Protein AF-0000000067526662 (afdb_homodimer)

pLDDT: mean 97.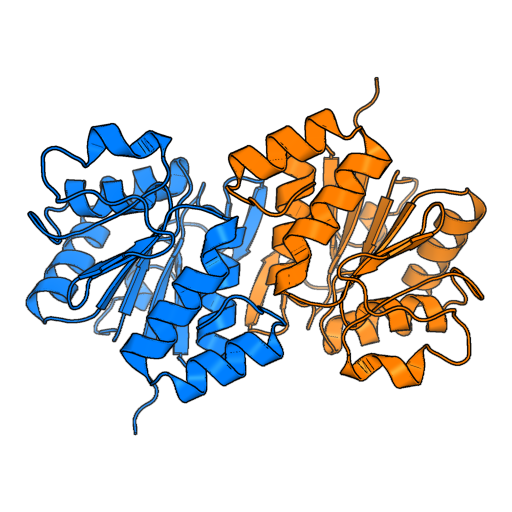89, std 4.14, range [52.28, 99.0]

InterPro domains:
  IPR002818 DJ-1/PfpI [PF01965] (4-168)
  IPR006287 Protein/nucleic acid deglycase DJ-1 [TIGR01383] (6-181)
  IPR029062 Class I glutamine amidotransferase-like [G3DSA:3.40.50.880] (1-188)
  IPR029062 Class I glutamine amidotransferase-like [SSF52317] (4-186)
  IPR050325 Protein/nucleic acid deglycase [PTHR48094] (4-180)

Solvent-accessible surface area (backbone atoms only — not comparable to full-atom values): 18502 Å² total; per-residue (Å²): 128,81,70,52,35,31,36,36,52,42,31,52,18,15,27,52,48,31,44,42,34,27,52,37,48,30,42,73,62,58,31,49,68,42,38,21,18,75,42,94,50,62,52,29,49,19,58,70,66,52,29,41,42,40,76,34,46,39,72,66,62,51,54,96,49,85,54,55,26,42,34,34,35,12,26,70,47,16,15,51,51,47,36,70,31,66,68,51,34,51,52,51,50,54,36,52,73,67,68,33,33,39,34,25,24,15,45,15,42,56,22,33,60,64,53,64,49,67,73,63,36,54,34,27,35,21,76,90,46,43,83,80,42,50,87,52,28,44,69,49,86,51,60,58,29,76,44,90,50,34,37,18,11,24,38,54,56,30,20,64,60,39,21,37,52,50,35,28,71,78,68,31,62,68,54,26,50,52,47,28,59,75,30,59,38,83,81,73,128,128,82,72,51,35,31,38,36,52,41,30,50,19,15,28,52,48,30,44,42,34,28,51,38,48,30,42,73,64,58,33,50,70,42,37,21,17,76,42,94,50,64,52,30,49,19,57,70,67,52,30,41,43,39,79,34,45,39,71,66,59,52,54,96,48,85,53,53,26,43,36,35,34,12,26,71,48,17,15,52,51,47,38,70,30,66,68,50,33,51,52,52,49,52,35,53,74,68,69,32,34,38,34,26,25,14,46,14,42,55,22,33,57,63,53,65,50,66,72,62,36,55,35,27,34,20,76,90,46,44,83,82,41,49,88,53,28,43,69,50,86,52,60,57,29,74,44,90,51,34,37,20,10,24,37,55,57,30,20,64,59,38,21,38,51,51,36,27,72,77,68,30,63,67,54,26,50,50,47,28,59,75,31,59,38,84,80,74,128

Organism: Camponotus floridanus (NCBI:txid104421)

Nearest PDB structures (foldseek):
  2r1v-assembly1_A  TM=9.868E-01  e=2.458E-27  Homo sapiens
  2rk3-assembly1_A-2  TM=9.866E-01  e=2.307E-27  Homo sapiens
  4mtc-assembly1_A  TM=9.870E-01  e=2.619E-27  Homo sapiens
  2r1v-assembly1_B  TM=9.867E-01  e=2.973E-27  Homo sapiens
  2rk4-assembly1_A-2  TM=9.872E-01  e=9.909E-27  Homo sapiens

Secondary structure (DSSP, 8-state):
-PPPEEEEEE-TT--HHHHHHHHHHHHHTT-EEEEEESSSSSEEE-TTS-EEE-SEEHHHHHTT---SEEEE---HHHHHHHHH-HHHHHHHHHHHHTT-EEEEETTTHHHHHHTT-STTSEE---GGGHHHHTTTSEE--SSEEEETTEEEE-SGGGHHHHHHHHHHHHS-HHHHHHHHHHTT-TT--/-PPPEEEEEE-TT--HHHHHHHHHHHHHTT-EEEEEESSSSSEEE-TTS-EEE-SEEHHHHHTT---SEEEE---HHHHHHHHH-HHHHHHHHHHHHTT-EEEEETTTHHHHHHTT-STTSEE---GGGHHHHTTTSEE--SSEEEETTEEEE-SGGGHHHHHHHHHHHHS-HHHHHHHHHHTT-TT--

Foldseek 3Di:
DDAAEEEEEFEAQFDVLLRVLLVVLCVLLRHHYFYEYCDPDQWYQYNVRDIGGGNYHPCVDPVVDDGLEYEYGDGPVRLVCLLPDPVNLVNQVVCVVVQGAYEYEASNVLSCVSSVHQFAEEEEHAPVCCVSPVVGYPYDQDQWDDDRRYIYGYDNVSSLVRSLVVSCVRPRNVSSVVSCVVVVVPPRD/DDAAEEEEEFEAQFDVLLRVLLVVLCVLLRHHYFYEYCDPDQWYQYNVRDIGGGNYHPCVDPPVDDGLEYEYGDGPVRLVCLLPDPVNLVNQVVCVVVQGAYEYEASNVLSCVSSVHPFAEEEEHAPVCCVSPVVGYPYDQDQWDDDRRYIYGYDSVSSLVSSLVVSCVRPRNVSSVVSCVVVVVPPRD

Sequence (378 aa):
MAKKTAILLIADGSEEMEAVITADILRRAGIAVTIASLSDANCVKCSRDVKICADAKFADATKDQKYDAVILPGGLGGSKTFASSAEVGKLLQEQEKEDRLIAAICAAPTALKAHGIGKGKQITSYPAMKSELIDEYKYLEDKVVTDGNLITSRGPATAFAFGLAIVEKLLNKETATTVAKGTLYDDYKMAKKTAILLIADGSEEMEAVITADILRRAGIAVTIASLSDANCVKCSRDVKICADAKFADATKDQKYDAVILPGGLGGSKTFASSAEVGKLLQEQEKEDRLIAAICAAPTALKAHGIGKGKQITSYPAMKSELIDEYKYLEDKVVTDGNLITSRGPATAFAFGLAIVEKLLNKETATTVAKGTLYDDYK

Radius of gyration: 20.12 Å; Cα contacts (8 Å, |Δi|>4): 930; chains: 2; bounding box: 48×58×46 Å

Structure (mmCIF, N/CA/C/O backbone):
data_AF-0000000067526662-model_v1
#
loop_
_entity.id
_entity.type
_entity.pdbx_description
1 polymer 'Protein DJ-1'
#
loop_
_atom_site.group_PDB
_atom_site.id
_atom_site.type_symbol
_atom_site.label_atom_id
_atom_site.label_alt_id
_atom_site.label_comp_id
_atom_site.label_asym_id
_atom_site.label_entity_id
_atom_site.label_seq_id
_atom_site.pdbx_PDB_ins_code
_atom_site.Cartn_x
_atom_site.Cartn_y
_atom_site.Cartn_z
_atom_site.occupancy
_atom_site.B_iso_or_equiv
_atom_site.auth_seq_id
_atom_site.auth_comp_id
_atom_site.auth_asym_id
_atom_site.auth_atom_id
_atom_site.pdbx_PDB_model_num
ATOM 1 N N . MET A 1 1 ? -24.625 -15.633 -2.916 1 52.28 1 MET A N 1
ATOM 2 C CA . MET A 1 1 ? -23.5 -16.469 -3.322 1 52.28 1 MET A CA 1
ATOM 3 C C . MET A 1 1 ? -22.391 -16.422 -2.285 1 52.28 1 MET A C 1
ATOM 5 O O . MET A 1 1 ? -22.234 -15.422 -1.578 1 52.28 1 MET A O 1
ATOM 9 N N . ALA A 1 2 ? -21.719 -17.516 -2.139 1 76 2 ALA A N 1
ATOM 10 C CA . ALA A 1 2 ? -20.719 -17.578 -1.077 1 76 2 ALA A CA 1
ATOM 11 C C . ALA A 1 2 ? -19.609 -16.547 -1.292 1 76 2 ALA A C 1
ATOM 13 O O . ALA A 1 2 ? -19.25 -16.25 -2.432 1 76 2 ALA A O 1
ATOM 14 N N . LYS A 1 3 ? -19.25 -16.016 -0.312 1 92 3 LYS A N 1
ATOM 15 C CA . LYS A 1 3 ? -18.188 -15.008 -0.314 1 92 3 LYS A CA 1
ATOM 16 C C . LYS A 1 3 ? -16.891 -15.586 -0.876 1 92 3 LYS A C 1
ATOM 18 O O . LYS A 1 3 ? -16.453 -16.672 -0.483 1 92 3 LYS A O 1
ATOM 23 N N . LYS A 1 4 ? -16.375 -15.016 -1.969 1 98.69 4 LYS A N 1
ATOM 24 C CA . LYS A 1 4 ? -15.109 -15.469 -2.529 1 98.69 4 LYS A CA 1
ATOM 25 C C . LYS A 1 4 ? -13.984 -15.32 -1.514 1 98.69 4 LYS A C 1
ATOM 27 O O . LYS A 1 4 ? -13.984 -14.391 -0.706 1 98.69 4 LYS A O 1
ATOM 32 N N . THR A 1 5 ? -13.062 -16.281 -1.593 1 98.81 5 THR A N 1
ATOM 33 C CA . THR A 1 5 ? -11.961 -16.312 -0.637 1 98.81 5 THR A CA 1
ATOM 34 C C . THR A 1 5 ? -10.617 -16.234 -1.357 1 98.81 5 THR A C 1
ATOM 36 O O . THR A 1 5 ? -10.484 -16.719 -2.482 1 98.81 5 THR A O 1
ATOM 39 N N . ALA A 1 6 ? -9.672 -15.57 -0.711 1 98.94 6 ALA A N 1
ATOM 40 C CA . ALA A 1 6 ? -8.297 -15.5 -1.208 1 98.94 6 ALA A CA 1
ATOM 41 C C . ALA A 1 6 ? -7.293 -15.672 -0.072 1 98.94 6 ALA A C 1
ATOM 43 O O . ALA A 1 6 ? -7.559 -15.266 1.063 1 98.94 6 ALA A O 1
ATOM 44 N N . ILE A 1 7 ? -6.211 -16.312 -0.316 1 98.94 7 ILE A N 1
ATOM 45 C CA . ILE A 1 7 ? -5.066 -16.312 0.585 1 98.94 7 ILE A CA 1
ATOM 46 C C . ILE A 1 7 ? -3.916 -15.523 -0.031 1 98.94 7 ILE A C 1
ATOM 48 O O . ILE A 1 7 ? -3.584 -15.711 -1.205 1 98.94 7 ILE A O 1
ATOM 52 N N . LEU A 1 8 ? -3.439 -14.586 0.655 1 98.94 8 LEU A N 1
ATOM 53 C CA . LEU A 1 8 ? -2.266 -13.805 0.289 1 98.94 8 LEU A CA 1
ATOM 54 C C . LEU A 1 8 ? -1.072 -14.164 1.166 1 98.94 8 LEU A C 1
ATOM 56 O O . LEU A 1 8 ? -1.129 -14.023 2.389 1 98.94 8 LEU A O 1
ATOM 60 N N . LEU A 1 9 ? -0.027 -14.641 0.548 1 98.88 9 LEU A N 1
ATOM 61 C CA . LEU A 1 9 ? 1.128 -15.125 1.297 1 98.88 9 LEU A CA 1
ATOM 62 C C . LEU A 1 9 ? 2.115 -13.992 1.562 1 98.88 9 LEU A C 1
ATOM 64 O O . LEU A 1 9 ? 2.355 -13.156 0.688 1 98.88 9 LEU A O 1
ATOM 68 N N . ILE A 1 10 ? 2.691 -14.008 2.775 1 98.88 10 ILE A N 1
ATOM 69 C CA . ILE A 1 10 ? 3.775 -13.078 3.072 1 98.88 10 ILE A CA 1
ATOM 70 C C . ILE A 1 10 ? 4.895 -13.812 3.812 1 98.88 10 ILE A C 1
ATOM 72 O O . ILE A 1 10 ? 4.652 -14.828 4.465 1 98.88 10 ILE A O 1
ATOM 76 N N . ALA A 1 11 ? 6.055 -13.328 3.623 1 98.62 11 ALA A N 1
ATOM 77 C CA . ALA A 1 11 ? 7.281 -13.734 4.301 1 98.62 11 ALA A CA 1
ATOM 78 C C . ALA A 1 11 ? 8.211 -12.539 4.516 1 98.62 11 ALA A C 1
ATOM 80 O O . ALA A 1 11 ? 7.961 -11.445 4.008 1 98.62 11 ALA A O 1
ATOM 81 N N . ASP A 1 12 ? 9.273 -12.75 5.379 1 98.44 12 ASP A N 1
ATOM 82 C CA . ASP A 1 12 ? 10.281 -11.703 5.5 1 98.44 12 ASP A CA 1
ATOM 83 C C . ASP A 1 12 ? 10.812 -11.297 4.129 1 98.44 12 ASP A C 1
ATOM 85 O O . ASP A 1 12 ? 11.156 -12.148 3.312 1 98.44 12 ASP A O 1
ATOM 89 N N . GLY A 1 13 ? 10.766 -9.969 3.887 1 98.62 13 GLY A N 1
ATOM 90 C CA . GLY A 1 13 ? 11.297 -9.477 2.627 1 98.62 13 GLY A CA 1
ATOM 91 C C . GLY A 1 13 ? 10.242 -9.336 1.547 1 98.62 13 GLY A C 1
ATOM 92 O O . GLY A 1 13 ? 10.547 -8.914 0.427 1 98.62 13 GLY A O 1
ATOM 93 N N . SER A 1 14 ? 8.969 -9.664 1.864 1 98.81 14 SER A N 1
ATOM 94 C CA . SER A 1 14 ? 7.887 -9.383 0.921 1 98.81 14 SER A CA 1
ATOM 95 C C . SER A 1 14 ? 7.727 -7.887 0.689 1 98.81 14 SER A C 1
ATOM 97 O O . SER A 1 14 ? 8.07 -7.078 1.556 1 98.81 14 SER A O 1
ATOM 99 N N . GLU A 1 15 ? 7.285 -7.531 -0.507 1 98.94 15 GLU A N 1
ATOM 100 C CA . GLU A 1 15 ? 6.996 -6.133 -0.806 1 98.94 15 GLU A CA 1
ATOM 101 C C . GLU A 1 15 ? 5.715 -5.676 -0.117 1 98.94 15 GLU A C 1
ATOM 103 O O . GLU A 1 15 ? 4.617 -6.098 -0.493 1 98.94 15 GLU A O 1
ATOM 108 N N . GLU A 1 16 ? 5.852 -4.832 0.883 1 98.88 16 GLU A N 1
ATOM 109 C CA . GLU A 1 16 ? 4.75 -4.465 1.765 1 98.88 16 GLU A CA 1
ATOM 110 C C . GLU A 1 16 ? 3.633 -3.768 0.992 1 98.88 16 GLU A C 1
ATOM 112 O O . GLU A 1 16 ? 2.453 -4.055 1.2 1 98.88 16 GLU A O 1
ATOM 117 N N . MET A 1 17 ? 3.969 -2.795 0.072 1 98.88 17 MET A N 1
ATOM 118 C CA . MET A 1 17 ? 2.875 -2.043 -0.537 1 98.88 17 MET A CA 1
ATOM 119 C C . MET A 1 17 ? 2.111 -2.906 -1.535 1 98.88 17 MET A C 1
ATOM 121 O O . MET A 1 17 ? 0.902 -2.742 -1.706 1 98.88 17 MET A O 1
ATOM 125 N N . GLU A 1 18 ? 2.777 -3.926 -2.133 1 99 18 GLU A N 1
ATOM 126 C CA . GLU A 1 18 ? 2.057 -4.855 -3 1 99 18 GLU A CA 1
ATOM 127 C C . GLU A 1 18 ? 1.099 -5.73 -2.195 1 99 18 GLU A C 1
ATOM 129 O O . GLU A 1 18 ? -0.052 -5.926 -2.594 1 99 18 GLU A O 1
ATOM 134 N N . ALA A 1 19 ? 1.604 -6.25 -1.059 1 98.94 19 ALA A N 1
ATOM 135 C CA . ALA A 1 19 ? 0.773 -7.09 -0.198 1 98.94 19 ALA A CA 1
ATOM 136 C C . ALA A 1 19 ? -0.433 -6.312 0.324 1 98.94 19 ALA A C 1
ATOM 138 O O . ALA A 1 19 ? -1.572 -6.77 0.203 1 98.94 19 ALA A O 1
ATOM 139 N N . VAL A 1 20 ? -0.226 -5.133 0.802 1 98.94 20 VAL A N 1
ATOM 140 C CA . VAL A 1 20 ? -1.255 -4.367 1.497 1 98.94 20 VAL A CA 1
ATOM 141 C C . VAL A 1 20 ? -2.26 -3.814 0.487 1 98.94 20 VAL A C 1
ATOM 143 O O . VAL A 1 20 ? -3.469 -3.85 0.722 1 9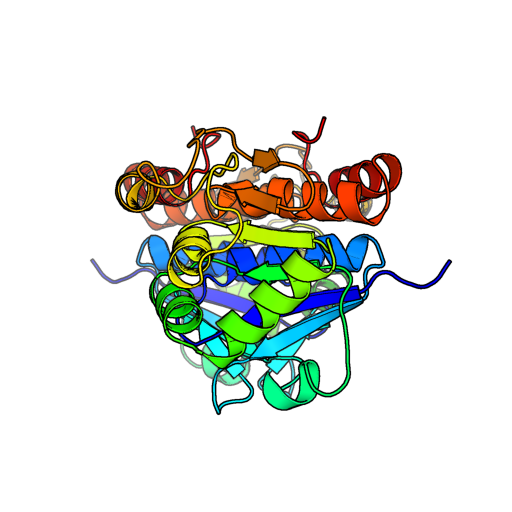8.94 20 VAL A O 1
ATOM 146 N N . ILE A 1 21 ? -1.793 -3.27 -0.668 1 98.94 21 ILE A N 1
ATOM 147 C CA . ILE A 1 21 ? -2.701 -2.74 -1.681 1 98.94 21 ILE A CA 1
ATOM 148 C C . ILE A 1 21 ? -3.625 -3.852 -2.174 1 98.94 21 ILE A C 1
ATOM 150 O O . ILE A 1 21 ? -4.844 -3.664 -2.252 1 98.94 21 ILE A O 1
ATOM 154 N N . THR A 1 22 ? -3.055 -5.008 -2.467 1 99 22 THR A N 1
ATOM 155 C CA . THR A 1 22 ? -3.846 -6.113 -2.998 1 99 22 THR A CA 1
ATOM 156 C C . THR A 1 22 ? -4.883 -6.578 -1.98 1 99 22 THR A C 1
ATOM 158 O O . THR A 1 22 ? -6.062 -6.711 -2.309 1 99 22 THR A O 1
ATOM 161 N N . ALA A 1 23 ? -4.449 -6.793 -0.729 1 98.94 23 ALA A N 1
ATOM 162 C CA . ALA A 1 23 ? -5.379 -7.215 0.313 1 98.94 23 ALA A CA 1
ATOM 163 C C . ALA A 1 23 ? -6.504 -6.199 0.491 1 98.94 23 ALA A C 1
ATOM 165 O O . ALA A 1 23 ? -7.676 -6.574 0.602 1 98.94 23 ALA A O 1
ATOM 166 N N . ASP A 1 24 ? -6.141 -4.953 0.515 1 98.94 24 ASP A N 1
ATOM 167 C CA . ASP A 1 24 ? -7.086 -3.859 0.73 1 98.94 24 ASP A CA 1
ATOM 168 C C . ASP A 1 24 ? -8.133 -3.807 -0.383 1 98.94 24 ASP A C 1
ATOM 170 O O . ASP A 1 24 ? -9.328 -3.787 -0.112 1 98.94 24 ASP A O 1
ATOM 174 N N . ILE A 1 25 ? -7.68 -3.84 -1.631 1 98.94 25 ILE A N 1
ATOM 175 C CA . ILE A 1 25 ? -8.562 -3.783 -2.791 1 98.94 25 ILE A CA 1
ATOM 176 C C . ILE A 1 25 ? -9.539 -4.953 -2.752 1 98.94 25 ILE A C 1
ATOM 178 O O . ILE A 1 25 ? -10.742 -4.773 -2.963 1 98.94 25 ILE A O 1
ATOM 182 N N . LEU A 1 26 ? -9.055 -6.133 -2.482 1 98.94 26 LEU A N 1
ATOM 183 C CA . LEU A 1 26 ? -9.906 -7.32 -2.455 1 98.94 26 LEU A CA 1
ATOM 184 C C . LEU A 1 26 ? -10.914 -7.234 -1.318 1 98.94 26 LEU A C 1
ATOM 186 O O . LEU A 1 26 ? -12.086 -7.574 -1.499 1 98.94 26 LEU A O 1
ATOM 190 N N . ARG A 1 27 ? -10.492 -6.777 -0.163 1 98.94 27 ARG A N 1
ATOM 191 C CA . ARG A 1 27 ? -11.398 -6.68 0.973 1 98.94 27 ARG A CA 1
ATOM 192 C C . ARG A 1 27 ? -12.469 -5.621 0.73 1 98.94 27 ARG A C 1
ATOM 194 O O . ARG A 1 27 ? -13.625 -5.789 1.136 1 98.94 27 ARG A O 1
ATOM 201 N N . ARG A 1 28 ? -12.148 -4.488 0.079 1 98.88 28 ARG A N 1
ATOM 202 C CA . ARG A 1 28 ? -13.125 -3.48 -0.308 1 98.88 28 ARG A CA 1
ATOM 203 C C . ARG A 1 28 ? -14.195 -4.078 -1.222 1 98.88 28 ARG A C 1
ATOM 205 O O . ARG A 1 28 ? -15.344 -3.639 -1.209 1 98.88 28 ARG A O 1
ATOM 212 N N . ALA A 1 29 ? -13.812 -5.113 -2.004 1 98.88 29 ALA A N 1
ATOM 213 C CA . ALA A 1 29 ? -14.727 -5.762 -2.939 1 98.88 29 ALA A CA 1
ATOM 214 C C . ALA A 1 29 ? -15.562 -6.828 -2.238 1 98.88 29 ALA A C 1
ATOM 216 O O . ALA A 1 29 ? -16.391 -7.484 -2.865 1 98.88 29 ALA A O 1
ATOM 217 N N . GLY A 1 30 ? -15.312 -7.07 -0.952 1 98.75 30 GLY A N 1
ATOM 218 C CA . GLY A 1 30 ? -16.062 -8.055 -0.188 1 98.75 30 GLY A CA 1
ATOM 219 C C . GLY A 1 30 ? -15.469 -9.445 -0.247 1 98.75 30 GLY A C 1
ATOM 220 O O . GLY A 1 30 ? -16.109 -10.422 0.153 1 98.75 30 GLY A O 1
ATOM 221 N N . ILE A 1 31 ? -14.266 -9.625 -0.78 1 98.94 31 ILE A N 1
ATOM 222 C CA . ILE A 1 31 ? -13.57 -10.906 -0.814 1 98.94 31 ILE A CA 1
ATOM 223 C C . ILE A 1 31 ? -12.922 -11.18 0.539 1 98.94 31 ILE A C 1
ATOM 225 O O . ILE A 1 31 ? -12.32 -10.281 1.137 1 98.94 31 ILE A O 1
ATOM 229 N N . ALA A 1 32 ? -13.094 -12.344 1.094 1 98.75 32 ALA A N 1
ATOM 230 C CA . ALA A 1 32 ? -12.469 -12.734 2.354 1 98.75 32 ALA A CA 1
ATOM 231 C C . ALA A 1 32 ? -11 -13.094 2.145 1 98.75 32 ALA A C 1
ATOM 233 O O . ALA A 1 32 ? -10.68 -14.172 1.645 1 98.75 32 ALA A O 1
ATOM 234 N N . VAL A 1 33 ? -10.133 -12.227 2.609 1 98.94 33 VAL A N 1
ATOM 235 C CA . VAL A 1 33 ? -8.703 -12.406 2.381 1 98.94 33 VAL A CA 1
ATOM 236 C C . VAL A 1 33 ? -8.031 -12.875 3.668 1 98.94 33 VAL A C 1
ATOM 238 O O . VAL A 1 33 ? -8.195 -12.266 4.723 1 98.94 33 VAL A O 1
ATOM 241 N N . THR A 1 34 ? -7.32 -13.922 3.605 1 98.81 34 THR A N 1
ATOM 242 C CA . THR A 1 34 ? -6.434 -14.367 4.676 1 98.81 34 THR A CA 1
ATOM 243 C C . THR A 1 34 ? -4.98 -14.07 4.332 1 98.81 34 THR A C 1
ATOM 245 O O . THR A 1 34 ? -4.434 -14.625 3.379 1 98.81 34 THR A O 1
ATOM 248 N N . ILE A 1 35 ? -4.41 -13.195 5.059 1 98.88 35 ILE A N 1
ATOM 249 C CA . ILE A 1 35 ? -2.969 -13 4.949 1 98.88 35 ILE A CA 1
ATOM 250 C C . ILE A 1 35 ? -2.242 -14.062 5.77 1 98.88 35 ILE A C 1
ATOM 252 O O . ILE A 1 35 ? -2.395 -14.133 6.992 1 98.88 35 ILE A O 1
ATOM 256 N N . ALA A 1 36 ? -1.475 -14.867 5.102 1 98.69 36 ALA A N 1
ATOM 257 C CA . ALA A 1 36 ? -0.822 -16 5.75 1 98.69 36 ALA A CA 1
ATOM 258 C C . ALA A 1 36 ? 0.696 -15.852 5.723 1 98.69 36 ALA A C 1
ATOM 260 O O . ALA A 1 36 ? 1.274 -15.516 4.688 1 98.69 36 ALA A O 1
ATOM 261 N N . SER A 1 37 ? 1.344 -16.125 6.793 1 98.69 37 SER A N 1
ATOM 262 C CA . SER A 1 37 ? 2.789 -15.953 6.906 1 98.69 37 SER A CA 1
ATOM 263 C C . SER A 1 37 ? 3.514 -17.281 6.762 1 98.69 37 SER A C 1
ATOM 265 O O . SER A 1 37 ? 3.09 -18.297 7.332 1 98.69 37 SER A O 1
ATOM 267 N N . LEU A 1 38 ? 4.582 -17.312 6.004 1 97.94 38 LEU A N 1
ATOM 268 C CA . LEU A 1 38 ? 5.477 -18.453 5.906 1 97.94 38 LEU A CA 1
ATOM 269 C C . LEU A 1 38 ? 6.562 -18.391 6.973 1 97.94 38 LEU A C 1
ATOM 271 O O . LEU A 1 38 ? 7.355 -19.328 7.113 1 97.94 38 LEU A O 1
ATOM 275 N N . SER A 1 39 ? 6.551 -17.281 7.688 1 92 39 SER A N 1
ATOM 276 C CA . SER A 1 39 ? 7.559 -17.078 8.719 1 92 39 SER A CA 1
ATOM 277 C C . SER A 1 39 ? 7.098 -17.656 10.055 1 92 39 SER A C 1
ATOM 279 O O . SER A 1 39 ? 5.906 -17.891 10.258 1 92 39 SER A O 1
ATOM 281 N N . ASP A 1 40 ? 8.039 -17.938 10.914 1 86.81 40 ASP A N 1
ATOM 282 C CA . ASP A 1 40 ? 7.723 -18.422 12.25 1 86.81 40 ASP A CA 1
ATOM 283 C C . ASP A 1 40 ? 7.062 -17.328 13.094 1 86.81 40 ASP A C 1
ATOM 285 O O . ASP A 1 40 ? 6.258 -17.625 13.977 1 86.81 40 ASP A O 1
ATOM 289 N N . ALA A 1 41 ? 7.43 -16.125 12.773 1 87.44 41 ALA A N 1
ATOM 290 C CA . ALA A 1 41 ? 6.863 -15 13.5 1 87.44 41 ALA A CA 1
ATOM 291 C C . ALA A 1 41 ? 5.48 -14.641 12.969 1 87.44 41 ALA A C 1
ATOM 293 O O . ALA A 1 41 ? 5.203 -14.812 11.773 1 87.44 41 ALA A O 1
ATOM 294 N N . ASN A 1 42 ? 4.598 -14.188 13.852 1 90.25 42 ASN A N 1
ATOM 295 C CA . ASN A 1 42 ? 3.262 -13.742 13.461 1 90.25 42 ASN A CA 1
ATOM 296 C C . ASN A 1 42 ? 3.32 -12.516 12.555 1 90.25 42 ASN A C 1
ATOM 298 O O . ASN A 1 42 ? 2.486 -12.359 11.664 1 90.25 42 ASN A O 1
ATOM 302 N N . CYS A 1 43 ? 4.277 -11.664 12.867 1 96.81 43 CYS A N 1
ATOM 303 C CA . CYS A 1 43 ? 4.484 -10.469 12.062 1 96.81 43 CYS A CA 1
ATOM 304 C C . CYS A 1 43 ? 5.777 -10.562 11.258 1 96.81 43 CYS A C 1
ATOM 306 O O . CYS A 1 43 ? 6.785 -11.07 11.758 1 96.81 43 CYS A O 1
ATOM 308 N N . VAL A 1 44 ? 5.703 -10.117 10.031 1 97.94 44 VAL A N 1
ATOM 309 C CA . VAL A 1 44 ? 6.863 -10.219 9.156 1 97.94 44 VAL A CA 1
ATOM 310 C C . VAL A 1 44 ? 7.445 -8.828 8.906 1 97.94 44 VAL A C 1
ATOM 312 O O . VAL A 1 44 ? 6.703 -7.844 8.836 1 97.94 44 VAL A O 1
ATOM 315 N N . LYS A 1 45 ? 8.781 -8.789 8.875 1 98.44 45 LYS A N 1
ATOM 316 C CA . LYS A 1 45 ? 9.445 -7.57 8.422 1 98.44 45 LYS A CA 1
ATOM 317 C C . LYS A 1 45 ? 9.578 -7.543 6.902 1 98.44 45 LYS A C 1
ATOM 319 O O . LYS A 1 45 ? 10.359 -8.305 6.328 1 98.44 45 LYS A O 1
ATOM 324 N N . CYS A 1 46 ? 8.891 -6.625 6.223 1 98.75 46 CYS A N 1
ATOM 325 C CA . CYS A 1 46 ? 8.805 -6.574 4.77 1 98.75 46 CYS A CA 1
ATOM 326 C C . CYS A 1 46 ? 10.031 -5.887 4.172 1 98.75 46 CYS A C 1
ATOM 328 O O . CYS A 1 46 ? 10.984 -5.586 4.887 1 98.75 46 CYS A O 1
ATOM 330 N N . SER A 1 47 ? 10.047 -5.754 2.893 1 98.69 47 SER A N 1
ATOM 331 C CA . SER A 1 47 ? 11.234 -5.387 2.133 1 98.69 47 SER A CA 1
ATOM 332 C C . SER A 1 47 ? 11.711 -3.982 2.484 1 98.69 47 SER A C 1
ATOM 334 O O . SER A 1 47 ? 12.906 -3.691 2.43 1 98.69 47 SER A O 1
ATOM 336 N N . ARG A 1 48 ? 10.742 -3.09 2.891 1 98.69 48 ARG A N 1
ATOM 337 C CA . ARG A 1 48 ? 11.109 -1.738 3.303 1 98.69 48 ARG A CA 1
ATOM 338 C C . ARG A 1 48 ? 10.812 -1.516 4.781 1 98.69 48 ARG A C 1
ATOM 340 O O . ARG A 1 48 ? 10.477 -0.403 5.191 1 98.69 48 ARG A O 1
ATOM 347 N N . ASP A 1 49 ? 10.844 -2.529 5.516 1 98.62 49 ASP A N 1
ATOM 348 C CA . ASP A 1 49 ? 10.953 -2.57 6.973 1 98.62 49 ASP A CA 1
ATOM 349 C C . ASP A 1 49 ? 9.602 -2.287 7.629 1 98.62 49 ASP A C 1
ATOM 351 O O . ASP A 1 49 ? 9.531 -2.047 8.836 1 98.62 49 ASP A O 1
ATOM 355 N N . VAL A 1 50 ? 8.531 -2.225 6.84 1 98.88 50 VAL A N 1
ATOM 356 C CA . VAL A 1 50 ? 7.211 -2.244 7.465 1 98.88 50 VAL A CA 1
ATOM 357 C C . VAL A 1 50 ? 6.93 -3.631 8.031 1 98.88 50 VAL A C 1
ATOM 359 O O . VAL A 1 50 ? 7.219 -4.645 7.391 1 98.88 50 VAL A O 1
ATOM 362 N N . LYS A 1 51 ? 6.402 -3.678 9.164 1 98.62 51 LYS A N 1
ATOM 363 C CA . LYS A 1 51 ? 6.047 -4.945 9.797 1 98.62 51 LYS A CA 1
ATOM 364 C C . LYS A 1 51 ? 4.547 -5.207 9.703 1 98.62 51 LYS A C 1
ATOM 366 O O . LYS A 1 51 ? 3.742 -4.441 10.234 1 98.62 51 LYS A O 1
ATOM 371 N N . ILE A 1 52 ? 4.168 -6.289 9.094 1 98.75 52 ILE A N 1
ATOM 372 C CA . ILE A 1 52 ? 2.777 -6.688 8.898 1 98.75 52 ILE A CA 1
ATOM 373 C C . ILE A 1 52 ? 2.498 -7.977 9.672 1 98.75 52 ILE A C 1
ATOM 375 O O . ILE A 1 52 ? 3.266 -8.938 9.586 1 98.75 52 ILE A O 1
ATOM 379 N N . CYS A 1 53 ? 1.451 -7.973 10.414 1 98.5 53 CYS A N 1
ATOM 380 C CA . CYS A 1 53 ? 1.05 -9.18 11.117 1 98.5 53 CYS A CA 1
ATOM 381 C C . CYS A 1 53 ? 0.067 -10 10.289 1 98.5 53 CYS A C 1
ATOM 383 O O . CYS A 1 53 ? -0.967 -9.484 9.859 1 98.5 53 CYS A O 1
ATOM 385 N N . ALA A 1 54 ? 0.406 -11.242 10.125 1 98.5 54 ALA A N 1
ATOM 386 C CA . ALA A 1 54 ? -0.439 -12.141 9.344 1 98.5 54 ALA A CA 1
ATOM 387 C C . ALA A 1 54 ? -1.715 -12.5 10.102 1 98.5 54 ALA A C 1
ATOM 389 O O . ALA A 1 54 ? -1.768 -12.375 11.328 1 98.5 54 ALA A O 1
ATOM 390 N N . ASP A 1 55 ? -2.744 -12.883 9.375 1 97.94 55 ASP A N 1
ATOM 391 C CA . ASP A 1 55 ? -3.971 -13.391 9.984 1 97.94 55 ASP A CA 1
ATOM 392 C C . ASP A 1 55 ? -3.758 -14.789 10.562 1 97.94 55 ASP A C 1
ATOM 394 O O . ASP A 1 55 ? -4.414 -15.172 11.531 1 97.94 55 ASP A O 1
ATOM 398 N N . ALA A 1 56 ? -2.898 -15.523 9.898 1 97.5 56 ALA A N 1
ATOM 399 C CA . ALA A 1 56 ? -2.627 -16.906 10.281 1 97.5 56 ALA A CA 1
ATOM 400 C C . ALA A 1 56 ? -1.263 -17.359 9.773 1 97.5 56 ALA A C 1
ATOM 402 O O . ALA A 1 56 ? -0.699 -16.75 8.859 1 97.5 56 ALA A O 1
ATOM 403 N N . LYS A 1 57 ? -0.774 -18.375 10.43 1 97.5 57 LYS A N 1
ATOM 404 C CA . LYS A 1 57 ? 0.372 -19.078 9.859 1 97.5 57 LYS A CA 1
ATOM 405 C C . LYS A 1 57 ? -0.026 -19.859 8.609 1 97.5 57 LYS A C 1
ATOM 407 O O . LYS A 1 57 ? -1.158 -20.344 8.508 1 97.5 57 LYS A O 1
ATOM 412 N N . PHE A 1 58 ? 0.91 -20.047 7.77 1 98.06 58 PHE A N 1
ATOM 413 C CA . PHE A 1 58 ? 0.665 -20.734 6.504 1 98.06 58 PHE A CA 1
ATOM 414 C C . PHE A 1 58 ? 0.021 -22.094 6.734 1 98.06 58 PHE A C 1
ATOM 416 O O . PHE A 1 58 ? -0.99 -22.422 6.109 1 98.06 58 PHE A O 1
ATOM 423 N N . ALA A 1 59 ? 0.604 -22.891 7.625 1 96.5 59 ALA A N 1
ATOM 424 C CA . ALA A 1 59 ? 0.136 -24.25 7.883 1 96.5 59 ALA A CA 1
ATOM 425 C C . ALA A 1 59 ? -1.315 -24.266 8.352 1 96.5 59 ALA A C 1
ATOM 427 O O . ALA A 1 59 ? -2.111 -25.094 7.926 1 96.5 59 ALA A O 1
ATOM 428 N N . ASP A 1 60 ? -1.683 -23.328 9.148 1 97.19 60 ASP A N 1
ATOM 429 C CA . ASP A 1 60 ? -3.043 -23.234 9.672 1 97.19 60 ASP A CA 1
ATOM 430 C C . ASP A 1 60 ? -4.012 -22.734 8.594 1 97.19 60 ASP A C 1
ATOM 432 O O . ASP A 1 60 ? -5.148 -23.203 8.516 1 97.19 60 ASP A O 1
ATOM 436 N N . ALA A 1 61 ? -3.555 -21.766 7.801 1 97.62 61 ALA A N 1
ATOM 437 C CA . ALA A 1 61 ? -4.402 -21.156 6.789 1 97.62 61 ALA A CA 1
ATOM 438 C C . ALA A 1 61 ? -4.719 -22.125 5.664 1 97.62 61 ALA A C 1
ATOM 440 O O . ALA A 1 61 ? -5.73 -21.984 4.973 1 97.62 61 ALA A O 1
ATOM 441 N N . THR A 1 62 ? -3.846 -23.125 5.496 1 97.62 62 THR A N 1
ATOM 442 C CA . THR A 1 62 ? -4.004 -23.984 4.328 1 97.62 62 THR A CA 1
ATOM 443 C C . THR A 1 62 ? -4.496 -25.375 4.734 1 97.62 62 THR A C 1
ATOM 445 O O . THR A 1 62 ? -4.758 -26.219 3.879 1 97.62 62 THR A O 1
ATOM 448 N N . LYS A 1 63 ? -4.566 -25.5 6.043 1 95.31 63 LYS A N 1
ATOM 449 C CA . LYS A 1 63 ? -5.059 -26.797 6.516 1 95.31 63 LYS A CA 1
ATOM 450 C C . LYS A 1 63 ? -6.531 -26.984 6.164 1 95.31 63 LYS A C 1
ATOM 452 O O . LYS A 1 63 ? -7.391 -26.234 6.648 1 95.31 63 LYS A O 1
ATOM 457 N N . ASP A 1 64 ? -6.926 -27.922 5.324 1 92.12 64 ASP A N 1
ATOM 458 C CA . ASP A 1 64 ? -8.273 -28.344 4.949 1 92.12 64 ASP A CA 1
ATOM 459 C C . ASP A 1 64 ? -9.086 -27.172 4.41 1 92.12 64 ASP A C 1
ATOM 461 O O . ASP A 1 64 ? -10.281 -27.047 4.695 1 92.12 64 ASP A O 1
ATOM 465 N N . GLN A 1 65 ? -8.43 -26.25 3.842 1 93.75 65 GLN A N 1
ATOM 466 C CA . GLN A 1 65 ? -9.086 -25.078 3.273 1 93.75 65 GLN A CA 1
ATOM 467 C C . GLN A 1 65 ? -8.625 -24.828 1.841 1 93.75 65 GLN A C 1
ATOM 469 O O . GLN A 1 65 ? -7.441 -24.969 1.531 1 93.75 65 GLN A O 1
ATOM 474 N N . LYS A 1 66 ? -9.562 -24.562 1.024 1 96.94 66 LYS A N 1
ATOM 475 C CA . LYS A 1 66 ? -9.281 -24.141 -0.345 1 96.94 66 LYS A CA 1
ATOM 476 C C . LYS A 1 66 ? -9.68 -22.688 -0.564 1 96.94 66 LYS A C 1
ATOM 478 O O . LYS A 1 66 ? -10.562 -22.172 0.122 1 96.94 66 LYS A O 1
ATOM 483 N N . TYR A 1 67 ? -9.016 -22.047 -1.443 1 98.81 67 TYR A N 1
ATOM 484 C CA . TYR A 1 67 ? -9.289 -20.641 -1.735 1 98.81 67 TYR A CA 1
ATOM 485 C C . TYR A 1 67 ? -9.633 -20.438 -3.209 1 98.81 67 TYR A C 1
ATOM 487 O O . TYR A 1 67 ? -9.141 -21.188 -4.066 1 98.81 67 TYR A O 1
ATOM 495 N N . ASP A 1 68 ? -10.445 -19.453 -3.451 1 98.88 68 ASP A N 1
ATOM 496 C CA . ASP A 1 68 ? -10.734 -19.094 -4.836 1 98.88 68 ASP A CA 1
ATOM 497 C C . ASP A 1 68 ? -9.5 -18.5 -5.516 1 98.88 68 ASP A C 1
ATOM 499 O O . ASP A 1 68 ? -9.344 -18.609 -6.734 1 98.88 68 ASP A O 1
ATOM 503 N N . ALA A 1 69 ? -8.594 -17.906 -4.727 1 98.94 69 ALA A N 1
ATOM 504 C CA . ALA A 1 69 ? -7.375 -17.312 -5.277 1 98.94 69 ALA A CA 1
ATOM 505 C C . ALA A 1 69 ? -6.199 -17.5 -4.324 1 98.94 69 ALA A C 1
ATOM 507 O O . ALA A 1 69 ? -6.355 -17.375 -3.107 1 98.94 69 ALA A O 1
ATOM 508 N N . VAL A 1 70 ? -5.055 -17.781 -4.863 1 99 70 VAL A N 1
ATOM 509 C CA . VAL A 1 70 ? -3.771 -17.703 -4.176 1 99 70 VAL A CA 1
ATOM 510 C C . VAL A 1 70 ? -2.949 -16.547 -4.738 1 99 70 VAL A C 1
ATOM 512 O O . VAL A 1 70 ? -2.742 -16.453 -5.953 1 99 70 VAL A O 1
ATOM 515 N N . ILE A 1 71 ? -2.488 -15.695 -3.881 1 99 71 ILE A N 1
ATOM 516 C CA . ILE A 1 71 ? -1.848 -14.461 -4.316 1 99 71 ILE A CA 1
ATOM 517 C C . ILE A 1 71 ? -0.441 -14.375 -3.729 1 99 71 ILE A C 1
ATOM 519 O O . ILE A 1 71 ? -0.254 -14.547 -2.521 1 99 71 ILE A O 1
ATOM 523 N N . LEU A 1 72 ? 0.538 -14.078 -4.574 1 99 72 LEU A N 1
ATOM 524 C CA . LEU A 1 72 ? 1.933 -13.906 -4.184 1 99 72 LEU A CA 1
ATOM 525 C C . LEU A 1 72 ? 2.408 -12.492 -4.477 1 99 72 LEU A C 1
ATOM 527 O O . LEU A 1 72 ? 2.627 -12.133 -5.637 1 99 72 LEU A O 1
ATOM 531 N N . PRO A 1 73 ? 2.574 -11.648 -3.42 1 98.94 73 PRO A N 1
ATOM 532 C CA . PRO A 1 73 ? 3.256 -10.375 -3.635 1 98.94 73 PRO A CA 1
ATOM 533 C C . PRO A 1 73 ? 4.75 -10.539 -3.898 1 98.94 73 PRO A C 1
ATOM 535 O O . PRO A 1 73 ? 5.301 -11.625 -3.695 1 98.94 73 PRO A O 1
ATOM 538 N N . GLY A 1 74 ? 5.352 -9.469 -4.367 1 98.88 74 GLY A N 1
ATOM 539 C CA . GLY A 1 74 ? 6.766 -9.523 -4.707 1 98.88 74 GLY A CA 1
ATOM 540 C C . GLY A 1 74 ? 7.676 -9.25 -3.527 1 98.88 74 GLY A C 1
ATOM 541 O O . GLY A 1 74 ? 7.363 -9.625 -2.395 1 98.88 74 GLY A O 1
ATOM 542 N N . GLY A 1 75 ? 8.758 -8.594 -3.791 1 98.75 75 GLY A N 1
ATOM 543 C CA . GLY A 1 75 ? 9.898 -8.516 -2.893 1 98.75 75 GLY A CA 1
ATOM 544 C C . GLY A 1 75 ? 10.898 -9.641 -3.092 1 98.75 75 GLY A C 1
ATOM 545 O O . GLY A 1 75 ? 10.508 -10.805 -3.242 1 98.75 75 GLY A O 1
ATOM 546 N N . LEU A 1 76 ? 12.188 -9.227 -3.1 1 98.5 76 LEU A N 1
ATOM 547 C CA . LEU A 1 76 ? 13.195 -10.234 -3.418 1 98.5 76 LEU A CA 1
ATOM 548 C C . LEU A 1 76 ? 13.219 -11.328 -2.359 1 98.5 76 LEU A C 1
ATOM 550 O O . LEU A 1 76 ? 13.188 -12.516 -2.688 1 98.5 76 LEU A O 1
ATOM 554 N N . GLY A 1 77 ? 13.258 -10.93 -1.096 1 98.38 77 GLY A N 1
ATOM 555 C CA . GLY A 1 77 ? 13.281 -11.906 -0.017 1 98.38 77 GLY A CA 1
ATOM 556 C C . GLY A 1 77 ? 12.039 -12.781 0.018 1 98.38 77 GLY A C 1
ATOM 557 O O . GLY A 1 77 ? 12.141 -14.008 0.117 1 98.38 77 GLY A O 1
ATOM 558 N N . GLY A 1 78 ? 10.867 -12.164 -0.109 1 98.44 78 GLY A N 1
ATOM 559 C CA . GLY A 1 78 ? 9.625 -12.906 -0.139 1 98.44 78 GLY A CA 1
ATOM 560 C C . GLY A 1 78 ? 9.531 -13.875 -1.308 1 98.44 78 GLY A C 1
ATOM 561 O O . GLY A 1 78 ? 9.172 -15.039 -1.132 1 98.44 78 GLY A O 1
ATOM 562 N N . SER A 1 79 ? 9.883 -13.406 -2.471 1 98.81 79 SER A N 1
ATOM 563 C CA . SER A 1 79 ? 9.797 -14.219 -3.676 1 98.81 79 SER A CA 1
ATOM 564 C C . SER A 1 79 ? 10.75 -15.414 -3.6 1 98.81 79 SER A C 1
ATOM 566 O O . SER A 1 79 ? 10.406 -16.516 -4.055 1 98.81 79 SER A O 1
ATOM 568 N N . LYS A 1 80 ? 11.938 -15.195 -3.041 1 98.81 80 LYS A N 1
ATOM 569 C CA . LYS A 1 80 ? 12.867 -16.297 -2.848 1 98.81 80 LYS A CA 1
ATOM 570 C C . LYS A 1 80 ? 12.289 -17.344 -1.901 1 98.81 80 LYS A C 1
ATOM 572 O O . LYS A 1 80 ? 12.43 -18.547 -2.141 1 98.81 80 LYS A O 1
ATOM 577 N N . THR A 1 81 ? 11.656 -16.859 -0.842 1 98.69 81 THR A N 1
ATOM 578 C CA . THR A 1 81 ? 11.016 -17.766 0.104 1 98.69 81 THR A CA 1
ATOM 579 C C . THR A 1 81 ? 9.898 -18.562 -0.576 1 98.69 81 THR A C 1
ATOM 581 O O . THR A 1 81 ? 9.805 -19.781 -0.404 1 98.69 81 THR A O 1
ATOM 584 N N . PHE A 1 82 ? 9.062 -17.906 -1.396 1 98.88 82 PHE A N 1
ATOM 585 C CA . PHE A 1 82 ? 7.988 -18.578 -2.115 1 98.88 82 PHE A CA 1
ATOM 586 C C . PHE A 1 82 ? 8.547 -19.641 -3.061 1 98.88 82 PHE A C 1
ATOM 588 O O . PHE A 1 82 ? 8.031 -20.766 -3.125 1 98.88 82 PHE A O 1
ATOM 595 N N . ALA A 1 83 ? 9.625 -19.297 -3.756 1 98.88 83 ALA A N 1
ATOM 596 C CA . ALA A 1 83 ? 10.195 -20.156 -4.789 1 98.88 83 ALA A CA 1
ATOM 597 C C . ALA A 1 83 ? 10.852 -21.391 -4.176 1 98.88 83 ALA A C 1
ATOM 599 O O . ALA A 1 83 ? 10.867 -22.469 -4.789 1 98.88 83 ALA A O 1
ATOM 600 N N . SER A 1 84 ? 11.32 -21.266 -2.951 1 98.81 84 SER A N 1
ATOM 601 C CA . SER A 1 84 ? 12.094 -22.359 -2.352 1 98.81 84 SER A CA 1
ATOM 602 C C . SER A 1 84 ? 11.227 -23.203 -1.434 1 98.81 84 SER A C 1
ATOM 604 O O . SER A 1 84 ? 11.68 -24.219 -0.901 1 98.81 84 SER A O 1
ATOM 606 N N . SER A 1 85 ? 10.016 -22.844 -1.197 1 98.75 85 SER A N 1
ATOM 607 C CA . SER A 1 85 ? 9.148 -23.516 -0.244 1 98.75 85 SER A CA 1
ATOM 608 C C . SER A 1 85 ? 8.375 -24.656 -0.911 1 98.75 85 SER A C 1
ATOM 610 O O . SER A 1 85 ? 7.52 -24.422 -1.764 1 98.75 85 SER A O 1
ATOM 612 N N . ALA A 1 86 ? 8.586 -25.844 -0.439 1 98.5 86 ALA A N 1
ATOM 613 C CA . ALA A 1 86 ? 7.871 -27 -0.977 1 98.5 86 ALA A CA 1
ATOM 614 C C . ALA A 1 86 ? 6.375 -26.891 -0.686 1 98.5 86 ALA A C 1
ATOM 616 O O . ALA A 1 86 ? 5.547 -27.312 -1.503 1 98.5 86 ALA A O 1
ATOM 617 N N . GLU A 1 87 ? 6.051 -26.344 0.447 1 98.25 87 GLU A N 1
ATOM 618 C CA . GLU A 1 87 ? 4.645 -26.25 0.822 1 98.25 87 GLU A CA 1
ATOM 619 C C . GLU A 1 87 ? 3.916 -25.234 -0.054 1 98.25 87 GLU A C 1
ATOM 621 O O . GLU A 1 87 ? 2.746 -25.422 -0.397 1 98.25 87 GLU A O 1
ATOM 626 N N . VAL A 1 88 ? 4.602 -24.156 -0.433 1 98.88 88 VAL A N 1
ATOM 627 C CA . VAL A 1 88 ? 4.016 -23.188 -1.363 1 98.88 88 VAL A CA 1
ATOM 628 C C . VAL A 1 88 ? 3.83 -23.844 -2.73 1 98.88 88 VAL A C 1
ATOM 630 O O . VAL A 1 88 ? 2.795 -23.656 -3.377 1 98.88 88 VAL A O 1
ATOM 633 N N . GLY A 1 89 ? 4.852 -24.578 -3.156 1 98.88 89 GLY A N 1
ATOM 634 C CA . GLY A 1 89 ? 4.723 -25.312 -4.406 1 98.88 89 GLY A CA 1
ATOM 635 C C . GLY A 1 89 ? 3.506 -26.219 -4.445 1 98.88 89 GLY A C 1
ATOM 636 O O . GLY A 1 89 ? 2.762 -26.219 -5.43 1 98.88 89 GLY A O 1
ATOM 637 N N . LYS A 1 90 ? 3.318 -26.969 -3.367 1 98.62 90 LYS A N 1
ATOM 638 C CA . LYS A 1 90 ? 2.174 -27.875 -3.277 1 98.62 90 LYS A CA 1
ATOM 639 C C . LYS A 1 90 ? 0.858 -27.109 -3.365 1 98.62 90 LYS A C 1
ATOM 641 O O . LYS A 1 90 ? -0.067 -27.531 -4.062 1 98.62 90 LYS A O 1
ATOM 646 N N . LEU A 1 91 ? 0.752 -26.016 -2.654 1 98.81 91 LEU A N 1
ATOM 647 C CA . LEU A 1 91 ? -0.446 -25.188 -2.68 1 98.81 91 LEU A CA 1
ATOM 648 C C . LEU A 1 91 ? -0.745 -24.719 -4.094 1 98.81 91 LEU A C 1
ATOM 650 O O . LEU A 1 91 ? -1.882 -24.812 -4.562 1 98.81 91 LEU A O 1
ATOM 654 N N . LEU A 1 92 ? 0.26 -24.188 -4.805 1 98.94 92 LEU A N 1
ATOM 655 C CA . LEU A 1 92 ? 0.096 -23.641 -6.145 1 98.94 92 LEU A CA 1
ATOM 656 C C . LEU A 1 92 ? -0.29 -24.734 -7.137 1 98.94 92 LEU A C 1
ATOM 658 O O . LEU A 1 92 ? -1.153 -24.516 -7.992 1 98.94 92 LEU A O 1
ATOM 662 N N . GLN A 1 93 ? 0.334 -25.859 -7.027 1 98.88 93 GLN A N 1
ATOM 663 C CA . GLN A 1 93 ? 0.052 -26.969 -7.938 1 98.88 93 GLN A CA 1
ATOM 664 C C . GLN A 1 93 ? -1.376 -27.469 -7.758 1 98.88 93 GLN A C 1
ATOM 666 O O . GLN A 1 93 ? -2.062 -27.766 -8.734 1 98.88 93 GLN A O 1
ATOM 671 N N . GLU A 1 94 ? -1.789 -27.609 -6.488 1 98.62 94 GLU A N 1
ATOM 672 C CA . GLU A 1 94 ? -3.174 -28 -6.234 1 98.62 94 GLU A CA 1
ATOM 673 C C . GLU A 1 94 ? -4.145 -26.953 -6.781 1 98.62 94 GLU A C 1
ATOM 675 O O . GLU A 1 94 ? -5.176 -27.297 -7.363 1 98.62 94 GLU A O 1
ATOM 680 N N . GLN A 1 95 ? -3.855 -25.672 -6.551 1 98.81 95 GLN A N 1
ATOM 681 C CA . GLN A 1 95 ? -4.648 -24.562 -7.062 1 98.81 95 GLN A CA 1
ATOM 682 C C . GLN A 1 95 ? -4.793 -24.641 -8.578 1 98.81 95 GLN A C 1
ATOM 684 O O . GLN A 1 95 ? -5.891 -24.469 -9.117 1 98.81 95 GLN A O 1
ATOM 689 N N . GLU A 1 96 ? -3.689 -24.875 -9.258 1 98.75 96 GLU A N 1
ATOM 690 C CA . GLU A 1 96 ? -3.674 -24.969 -10.711 1 98.75 96 GLU A CA 1
ATOM 691 C C . GLU A 1 96 ? -4.457 -26.188 -11.195 1 98.75 96 GLU A C 1
ATOM 693 O O . GLU A 1 96 ? -5.227 -26.094 -12.148 1 98.75 96 GLU A O 1
ATOM 698 N N . LYS A 1 97 ? -4.211 -27.297 -10.539 1 98.38 97 LYS A N 1
ATOM 699 C CA . LYS A 1 97 ? -4.895 -28.531 -10.898 1 98.38 97 LYS A CA 1
ATOM 700 C C . LYS A 1 97 ? -6.41 -28.359 -10.844 1 98.38 97 LYS A C 1
ATOM 702 O O . LYS A 1 97 ? -7.133 -28.938 -11.656 1 98.38 97 LYS A O 1
ATOM 707 N N . GLU A 1 98 ? -6.848 -27.625 -9.945 1 98.38 98 GLU A N 1
ATOM 708 C CA . GLU A 1 98 ? -8.281 -27.453 -9.742 1 98.38 98 GLU A CA 1
ATOM 709 C C . GLU A 1 98 ? -8.805 -26.25 -10.523 1 98.38 98 GLU A C 1
ATOM 711 O O . GLU A 1 98 ? -9.953 -25.844 -10.344 1 98.38 98 GLU A O 1
ATOM 716 N N . ASP A 1 99 ? -8.008 -25.625 -11.297 1 98.38 99 ASP A N 1
ATOM 717 C CA . ASP A 1 99 ? 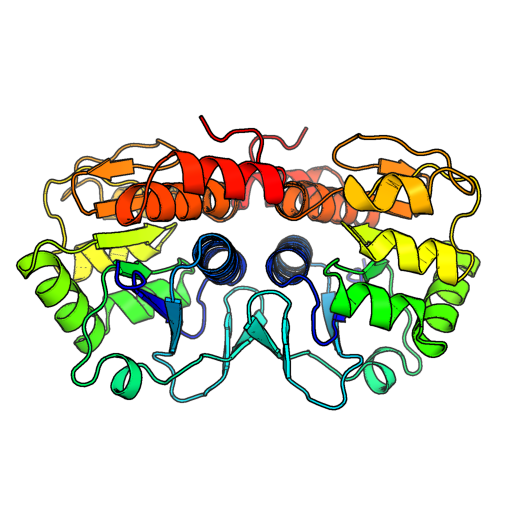-8.336 -24.547 -12.211 1 98.38 99 ASP A CA 1
ATOM 718 C C . ASP A 1 99 ? -8.859 -23.328 -11.445 1 98.38 99 ASP A C 1
ATOM 720 O O . ASP A 1 99 ? -9.844 -22.703 -11.859 1 98.38 99 ASP A O 1
ATOM 724 N N . ARG A 1 100 ? -8.242 -23.078 -10.281 1 98.75 100 ARG A N 1
ATOM 725 C CA . ARG A 1 100 ? -8.562 -21.875 -9.5 1 98.75 100 ARG A CA 1
ATOM 726 C C . ARG A 1 100 ? -7.496 -20.812 -9.664 1 98.75 100 ARG A C 1
ATOM 728 O O . ARG A 1 100 ? -6.414 -21.078 -10.188 1 98.75 100 ARG A O 1
ATOM 735 N N . LEU A 1 101 ? -7.766 -19.641 -9.25 1 98.94 101 LEU A N 1
ATOM 736 C CA . LEU A 1 101 ? -6.996 -18.453 -9.625 1 98.94 101 LEU A CA 1
ATOM 737 C C . LEU A 1 101 ? -5.664 -18.406 -8.883 1 98.94 101 LEU A C 1
ATOM 739 O O . LEU A 1 101 ? -5.617 -18.641 -7.672 1 98.94 101 LEU A O 1
ATOM 743 N N . ILE A 1 102 ? -4.633 -18.188 -9.602 1 99 102 ILE A N 1
ATOM 744 C CA . ILE A 1 102 ? -3.303 -17.875 -9.086 1 99 102 ILE A CA 1
ATOM 745 C C . ILE A 1 102 ? -2.867 -16.5 -9.562 1 99 102 ILE A C 1
ATOM 747 O O . ILE A 1 102 ? -2.982 -16.172 -10.75 1 99 102 ILE A O 1
ATOM 751 N N . ALA A 1 103 ? -2.426 -15.68 -8.664 1 99 103 ALA A N 1
ATOM 752 C CA . ALA A 1 103 ? -1.999 -14.32 -8.992 1 99 103 ALA A CA 1
ATOM 753 C C . ALA A 1 103 ? -0.644 -14 -8.367 1 99 103 ALA A C 1
ATOM 755 O O . ALA A 1 103 ? -0.384 -14.359 -7.219 1 99 103 ALA A O 1
ATOM 756 N N . ALA A 1 104 ? 0.262 -13.406 -9.117 1 99 104 ALA A N 1
ATOM 757 C CA . ALA A 1 104 ? 1.604 -13.062 -8.656 1 99 104 ALA A CA 1
ATOM 758 C C . ALA A 1 104 ? 2.072 -11.742 -9.266 1 99 104 ALA A C 1
ATOM 760 O O . ALA A 1 104 ? 1.786 -11.461 -10.43 1 99 104 ALA A O 1
ATOM 761 N N . ILE A 1 105 ? 2.82 -10.938 -8.539 1 99 105 ILE A N 1
ATOM 762 C CA . ILE A 1 105 ? 3.223 -9.617 -9 1 99 105 ILE A CA 1
ATOM 763 C C . ILE A 1 105 ? 4.707 -9.398 -8.711 1 99 105 ILE A C 1
ATOM 765 O O . ILE A 1 105 ? 5.238 -9.914 -7.727 1 99 105 ILE A O 1
ATOM 769 N N . CYS A 1 106 ? 5.418 -8.547 -9.625 1 98.88 106 CYS A N 1
ATOM 770 C CA . CYS A 1 106 ? 6.789 -8.094 -9.398 1 98.88 106 CYS A CA 1
ATOM 771 C C . CYS A 1 106 ? 7.77 -9.258 -9.516 1 98.88 106 CYS A C 1
ATOM 773 O O . CYS A 1 106 ? 7.906 -9.859 -10.578 1 98.88 106 CYS A O 1
ATOM 775 N N . ALA A 1 107 ? 8.453 -9.648 -8.469 1 98.94 107 ALA A N 1
ATOM 776 C CA . ALA A 1 107 ? 9.422 -10.734 -8.492 1 98.94 107 ALA A CA 1
ATOM 777 C C . ALA A 1 107 ? 8.75 -12.086 -8.25 1 98.94 107 ALA A C 1
ATOM 779 O O . ALA A 1 107 ? 9.328 -13.133 -8.531 1 98.94 107 ALA A O 1
ATOM 780 N N . ALA A 1 108 ? 7.52 -12.117 -7.828 1 98.94 108 ALA A N 1
ATOM 781 C CA . ALA A 1 108 ? 6.84 -13.32 -7.34 1 98.94 108 ALA A CA 1
ATOM 782 C C . ALA A 1 108 ? 6.59 -14.305 -8.477 1 98.94 108 ALA A C 1
ATOM 784 O O . ALA A 1 108 ? 6.574 -15.523 -8.258 1 98.94 108 ALA A O 1
ATOM 785 N N . PRO A 1 109 ? 6.414 -13.844 -9.75 1 98.94 109 PRO A N 1
ATOM 786 C CA . PRO A 1 109 ? 6.227 -14.805 -10.836 1 98.94 109 PRO A CA 1
ATOM 787 C C . PRO A 1 109 ? 7.395 -15.781 -10.977 1 98.94 109 PRO A C 1
ATOM 789 O O . PRO A 1 109 ? 7.242 -16.844 -11.57 1 98.94 109 PRO A O 1
ATOM 792 N N . THR A 1 110 ? 8.57 -15.461 -10.43 1 98.94 110 THR A N 1
ATOM 793 C CA . THR A 1 110 ? 9.68 -16.406 -10.445 1 98.94 110 THR A CA 1
ATOM 794 C C . THR A 1 110 ? 9.344 -17.656 -9.625 1 98.94 110 THR A C 1
ATOM 796 O O . THR A 1 110 ? 9.867 -18.734 -9.891 1 98.94 110 THR A O 1
ATOM 799 N N . ALA A 1 111 ? 8.492 -17.516 -8.594 1 98.94 111 ALA A N 1
ATOM 800 C CA . ALA A 1 111 ? 8.039 -18.656 -7.812 1 98.94 111 ALA A CA 1
ATOM 801 C C . ALA A 1 111 ? 7.156 -19.578 -8.648 1 98.94 111 ALA A C 1
ATOM 803 O O . ALA A 1 111 ? 7.16 -20.797 -8.453 1 98.94 111 ALA A O 1
ATOM 804 N N . LEU A 1 112 ? 6.344 -18.984 -9.586 1 98.94 112 LEU A N 1
ATOM 805 C CA . LEU A 1 112 ? 5.551 -19.797 -10.5 1 98.94 112 LEU A CA 1
ATOM 806 C C . LEU A 1 112 ? 6.445 -20.703 -11.336 1 98.94 112 LEU A C 1
ATOM 808 O O . LEU A 1 112 ? 6.176 -21.906 -11.469 1 98.94 112 LEU A O 1
ATOM 812 N N . LYS A 1 113 ? 7.48 -20.109 -11.852 1 98.88 113 LYS A N 1
ATOM 813 C CA . LYS A 1 113 ? 8.453 -20.891 -12.617 1 98.88 113 LYS A CA 1
ATOM 814 C C . LYS A 1 113 ? 9.062 -22 -11.773 1 98.88 113 LYS A C 1
ATOM 816 O O . LYS A 1 113 ? 9.125 -23.156 -12.203 1 98.88 113 LYS A O 1
ATOM 821 N N . ALA A 1 114 ? 9.5 -21.688 -10.555 1 98.88 114 ALA A N 1
ATOM 822 C CA . ALA A 1 114 ? 10.188 -22.625 -9.672 1 98.88 114 ALA A CA 1
ATOM 823 C C . ALA A 1 114 ? 9.32 -23.859 -9.406 1 98.88 114 ALA A C 1
ATOM 825 O O . ALA A 1 114 ? 9.844 -24.953 -9.227 1 98.88 114 ALA A O 1
ATOM 826 N N . HIS A 1 115 ? 8.016 -23.656 -9.445 1 98.88 115 HIS A N 1
ATOM 827 C CA . HIS A 1 115 ? 7.133 -24.75 -9.055 1 98.88 115 HIS A CA 1
ATOM 828 C C . HIS A 1 115 ? 6.379 -25.297 -10.266 1 98.88 115 HIS A C 1
ATOM 830 O O . HIS A 1 115 ? 5.453 -26.109 -10.109 1 98.88 115 HIS A O 1
ATOM 836 N N . GLY A 1 116 ? 6.699 -24.812 -11.453 1 98.75 116 GLY A N 1
ATOM 837 C CA . GLY A 1 116 ? 6.152 -25.359 -12.688 1 98.75 116 GLY A CA 1
ATOM 838 C C . GLY A 1 116 ? 4.719 -24.938 -12.945 1 98.75 116 GLY A C 1
ATOM 839 O O . GLY A 1 116 ? 3.926 -25.703 -13.484 1 98.75 116 GLY A O 1
ATOM 840 N N . ILE A 1 117 ? 4.367 -23.734 -12.5 1 98.94 117 ILE A N 1
ATOM 841 C CA . ILE A 1 117 ? 2.996 -23.25 -12.625 1 98.94 117 ILE A CA 1
ATOM 842 C C . ILE A 1 117 ? 2.848 -22.453 -13.914 1 98.94 117 ILE A C 1
ATOM 844 O O . ILE A 1 117 ? 3.641 -21.547 -14.188 1 98.94 117 ILE A O 1
ATOM 848 N N . GLY A 1 118 ? 1.841 -22.75 -14.711 1 98.56 118 GLY A N 1
ATOM 849 C CA . GLY A 1 118 ? 1.447 -21.938 -15.859 1 98.56 118 GLY A CA 1
ATOM 850 C C . GLY A 1 118 ? 2.477 -21.953 -16.969 1 98.56 118 GLY A C 1
ATOM 851 O O . GLY A 1 118 ? 2.646 -20.953 -17.672 1 98.56 118 GLY A O 1
ATOM 852 N N . LYS A 1 119 ? 3.23 -23.031 -17.141 1 98 119 LYS A N 1
ATOM 853 C CA . LYS A 1 119 ? 4.234 -23.109 -18.203 1 98 119 LYS A CA 1
ATOM 854 C C . LYS A 1 119 ? 3.607 -22.875 -19.562 1 98 119 LYS A C 1
ATOM 856 O O . LYS A 1 119 ? 2.547 -23.422 -19.875 1 98 119 LYS A O 1
ATOM 861 N N . GLY A 1 120 ? 4.266 -21.938 -20.328 1 98.62 120 GLY A N 1
ATOM 862 C CA . GLY A 1 120 ? 3.811 -21.625 -21.672 1 98.62 120 GLY A CA 1
ATOM 863 C C . GLY A 1 120 ? 2.768 -20.531 -21.703 1 98.62 120 GLY A C 1
ATOM 864 O O . GLY A 1 120 ? 2.469 -19.984 -22.781 1 98.62 120 GLY A O 1
ATOM 865 N N . LYS A 1 121 ? 2.244 -20.141 -20.625 1 98.88 121 LYS A N 1
ATOM 866 C CA . LYS A 1 121 ? 1.205 -19.125 -20.562 1 98.88 121 LYS A CA 1
ATOM 867 C C . LYS A 1 121 ? 1.806 -17.719 -20.656 1 98.88 121 LYS A C 1
ATOM 869 O O . LYS A 1 121 ? 3.021 -17.547 -20.531 1 98.88 121 LYS A O 1
ATOM 874 N N . GLN A 1 122 ? 0.916 -16.766 -20.859 1 98.94 122 GLN A N 1
ATOM 875 C CA . GLN A 1 122 ? 1.305 -15.359 -20.844 1 98.94 122 GLN A CA 1
ATOM 876 C C . GLN A 1 122 ? 1.521 -14.875 -19.406 1 98.94 122 GLN A C 1
ATOM 878 O O . GLN A 1 122 ? 0.701 -15.148 -18.531 1 98.94 122 GLN A O 1
ATOM 883 N N . ILE A 1 123 ? 2.654 -14.211 -19.172 1 98.94 123 ILE A N 1
ATOM 884 C CA . ILE A 1 123 ? 2.924 -13.672 -17.844 1 98.94 123 ILE A CA 1
ATOM 885 C C . ILE A 1 123 ? 3.643 -12.328 -17.969 1 98.94 123 ILE A C 1
ATOM 887 O O . ILE A 1 123 ? 4.059 -11.945 -19.078 1 98.94 123 ILE A O 1
ATOM 891 N N . THR A 1 124 ? 3.709 -11.523 -16.969 1 98.94 124 THR A N 1
ATOM 892 C CA . THR A 1 124 ? 4.598 -10.383 -16.797 1 98.94 124 THR A CA 1
ATOM 893 C C . THR A 1 124 ? 5.23 -10.398 -15.398 1 98.94 124 THR A C 1
ATOM 895 O O . THR A 1 124 ? 5.008 -11.336 -14.625 1 98.94 124 THR A O 1
ATOM 898 N N . SER A 1 125 ? 6.086 -9.57 -15.102 1 98.94 125 SER A N 1
ATOM 899 C CA . SER A 1 125 ? 6.832 -9.445 -13.852 1 98.94 125 SER A CA 1
ATOM 900 C C . SER A 1 125 ? 7.504 -8.078 -13.742 1 98.94 125 SER A C 1
ATOM 902 O O . SER A 1 125 ? 7.355 -7.234 -14.633 1 98.94 125 SER A O 1
ATOM 904 N N . TYR A 1 126 ? 8.102 -7.883 -12.633 1 98.94 126 TYR A N 1
ATOM 905 C CA . TYR A 1 126 ? 9.023 -6.754 -12.594 1 98.94 126 TYR A CA 1
ATOM 906 C C . TYR A 1 126 ? 10.078 -6.871 -13.688 1 98.94 126 TYR A C 1
ATOM 908 O O . TYR A 1 126 ? 10.578 -7.965 -13.953 1 98.94 126 TYR A O 1
ATOM 916 N N . PRO A 1 127 ? 10.5 -5.758 -14.289 1 98.81 127 PRO A N 1
ATOM 917 C CA . PRO A 1 127 ? 11.375 -5.809 -15.469 1 98.81 127 PRO A CA 1
ATOM 918 C C . PRO A 1 127 ? 12.656 -6.602 -15.211 1 98.81 127 PRO A C 1
ATOM 920 O O . PRO A 1 127 ? 13.102 -7.355 -16.078 1 98.81 127 PRO A O 1
ATOM 923 N N . ALA A 1 128 ? 13.219 -6.508 -14.062 1 98.69 128 ALA A N 1
ATOM 924 C CA . ALA A 1 128 ? 14.5 -7.133 -13.758 1 98.69 128 ALA A CA 1
ATOM 925 C C . ALA A 1 128 ? 14.375 -8.648 -13.727 1 98.69 128 ALA A C 1
ATOM 927 O O . ALA A 1 128 ? 15.383 -9.367 -13.766 1 98.69 128 ALA A O 1
ATOM 928 N N . MET A 1 129 ? 13.164 -9.148 -13.641 1 98.81 129 MET A N 1
ATOM 929 C CA . MET A 1 129 ? 12.953 -10.594 -13.562 1 98.81 129 MET A CA 1
ATOM 930 C C . MET A 1 129 ? 12.68 -11.18 -14.945 1 98.81 129 MET A C 1
ATOM 932 O O . MET A 1 129 ? 12.555 -12.398 -15.094 1 98.81 129 MET A O 1
ATOM 936 N N . LYS A 1 130 ? 12.594 -10.391 -15.969 1 98.81 130 LYS A N 1
ATOM 937 C CA . LYS A 1 130 ? 12.188 -10.812 -17.297 1 98.81 130 LYS A CA 1
ATOM 938 C C . LYS A 1 130 ? 13.047 -11.969 -17.797 1 98.81 130 LYS A C 1
ATOM 940 O O . LYS A 1 130 ? 12.523 -12.984 -18.266 1 98.81 130 LYS A O 1
ATOM 945 N N . SER A 1 131 ? 14.32 -11.875 -17.656 1 98.62 131 SER A N 1
ATOM 946 C CA . SER A 1 131 ? 15.25 -12.859 -18.203 1 98.62 131 SER A CA 1
ATOM 947 C C . SER A 1 131 ? 15.055 -14.227 -17.562 1 98.62 131 SER A C 1
ATOM 949 O O . SER A 1 131 ? 15.352 -15.258 -18.172 1 98.62 131 SER A O 1
ATOM 951 N N . GLU A 1 132 ? 14.508 -14.242 -16.375 1 98.44 132 GLU A N 1
ATOM 952 C CA . GLU A 1 132 ? 14.289 -15.5 -15.664 1 98.44 132 GLU A CA 1
ATOM 953 C C . GLU A 1 132 ? 13.047 -16.219 -16.188 1 98.44 132 GLU A C 1
ATOM 955 O O . GLU A 1 132 ? 12.867 -17.406 -15.938 1 98.44 132 GLU A O 1
ATOM 960 N N . LEU A 1 133 ? 12.234 -15.5 -16.969 1 98.81 133 LEU A N 1
ATOM 961 C CA . LEU A 1 133 ? 10.898 -16.031 -17.203 1 98.81 133 LEU A CA 1
ATOM 962 C C . LEU A 1 133 ? 10.672 -16.266 -18.703 1 98.81 133 LEU A C 1
ATOM 964 O O . LEU A 1 133 ? 9.852 -17.109 -19.078 1 98.81 133 LEU A O 1
ATOM 968 N N . ILE A 1 134 ? 11.375 -15.664 -19.531 1 98.38 134 ILE A N 1
ATOM 969 C CA . ILE A 1 134 ? 11.062 -15.555 -20.953 1 98.38 134 ILE A CA 1
ATOM 970 C C . ILE A 1 134 ? 11.25 -16.906 -21.641 1 98.38 134 ILE A C 1
ATOM 972 O O . ILE A 1 134 ? 10.664 -17.172 -22.688 1 98.38 134 ILE A O 1
ATOM 976 N N . ASP A 1 135 ? 12.008 -17.859 -21.047 1 97.88 135 ASP A N 1
ATOM 977 C CA . ASP A 1 135 ? 12.273 -19.141 -21.688 1 97.88 135 ASP A CA 1
ATOM 978 C C . ASP A 1 135 ? 11.109 -20.094 -21.484 1 97.88 135 ASP A C 1
ATOM 980 O O . ASP A 1 135 ? 10.938 -21.047 -22.266 1 97.88 135 ASP A O 1
ATOM 984 N N . GLU A 1 136 ? 10.305 -19.875 -20.469 1 98.31 136 GLU A N 1
ATOM 985 C CA . GLU A 1 136 ? 9.281 -20.859 -20.141 1 98.31 136 GLU A CA 1
ATOM 986 C C . GLU A 1 136 ? 7.879 -20.281 -20.312 1 98.31 136 GLU A C 1
ATOM 988 O O . GLU A 1 136 ? 6.891 -21.031 -20.281 1 98.31 136 GLU A O 1
ATOM 993 N N . TYR A 1 137 ? 7.801 -19.031 -20.5 1 98.88 137 TYR A N 1
ATOM 994 C CA . TYR A 1 137 ? 6.516 -18.344 -20.609 1 98.88 137 TYR A CA 1
ATOM 995 C C . TYR A 1 137 ? 6.484 -17.422 -21.828 1 98.88 137 TYR A C 1
ATOM 997 O O . TYR A 1 137 ? 7.531 -17.109 -22.406 1 98.88 137 TYR A O 1
ATOM 1005 N N . LYS A 1 138 ? 5.266 -17.047 -22.297 1 98.88 138 LYS A N 1
ATOM 1006 C CA . LYS A 1 138 ? 5.074 -15.93 -23.203 1 98.88 138 LYS A CA 1
ATOM 1007 C C . LYS A 1 138 ? 5.055 -14.602 -22.453 1 98.88 138 LYS A C 1
ATOM 1009 O O . LYS A 1 138 ? 4.02 -14.195 -21.922 1 98.88 138 LYS A O 1
ATOM 1014 N N . TYR A 1 139 ? 6.133 -13.945 -22.516 1 98.88 139 TYR A N 1
ATOM 1015 C CA . TYR A 1 139 ? 6.34 -12.781 -21.656 1 98.88 139 TYR A CA 1
ATOM 1016 C C . TYR A 1 139 ? 5.785 -11.523 -22.312 1 98.88 139 TYR A C 1
ATOM 1018 O O . TYR A 1 139 ? 6.059 -11.258 -23.5 1 98.88 139 TYR A O 1
ATOM 1026 N N . LEU A 1 140 ? 4.988 -10.781 -21.609 1 98.94 140 LEU A N 1
ATOM 1027 C CA . LEU A 1 140 ? 4.434 -9.508 -22.047 1 98.94 140 LEU A CA 1
ATOM 1028 C C . LEU A 1 140 ? 4.82 -8.391 -21.078 1 98.94 140 LEU A C 1
ATOM 1030 O O . LEU A 1 140 ? 5.285 -8.664 -19.969 1 98.94 140 LEU A O 1
ATOM 1034 N N . GLU A 1 141 ? 4.672 -7.141 -21.422 1 98.44 141 GLU A N 1
ATOM 1035 C CA . GLU A 1 141 ? 5.082 -6.027 -20.578 1 98.44 141 GLU A CA 1
ATOM 1036 C C . GLU A 1 141 ? 3.891 -5.148 -20.203 1 98.44 141 GLU A C 1
ATOM 1038 O O . GLU A 1 141 ? 4.066 -4.004 -19.781 1 98.44 141 GLU A O 1
ATOM 1043 N N . ASP A 1 142 ? 2.674 -5.707 -20.391 1 98.62 142 ASP A N 1
ATOM 1044 C CA . ASP A 1 142 ? 1.469 -5.02 -19.953 1 98.62 142 ASP A CA 1
ATOM 1045 C C . ASP A 1 142 ? 1.457 -4.867 -18.422 1 98.62 142 ASP A C 1
ATOM 1047 O O . ASP A 1 142 ? 2.086 -5.656 -17.719 1 98.62 142 ASP A O 1
ATOM 1051 N N . LYS A 1 143 ? 0.768 -3.869 -18.016 1 98.12 143 LYS A N 1
ATOM 1052 C CA . LYS A 1 143 ? 0.63 -3.592 -16.594 1 98.12 143 LYS A CA 1
ATOM 1053 C C . LYS A 1 143 ? 0.118 -4.816 -15.844 1 98.12 143 LYS A C 1
ATOM 1055 O O . LYS A 1 143 ? 0.58 -5.113 -14.742 1 98.12 143 LYS A O 1
ATOM 1060 N N . VAL A 1 144 ? -0.917 -5.375 -16.344 1 98.88 144 VAL A N 1
ATOM 1061 C CA . VAL A 1 144 ? -1.49 -6.625 -15.852 1 98.88 144 VAL A CA 1
ATOM 1062 C C . VAL A 1 144 ? -1.664 -7.605 -17.016 1 98.88 144 VAL A C 1
ATOM 1064 O O . VAL A 1 144 ? -2.102 -7.223 -18.094 1 98.88 144 VAL A O 1
ATOM 1067 N N . VAL A 1 145 ? -1.254 -8.852 -16.828 1 98.94 145 VAL A N 1
ATOM 1068 C CA . VAL A 1 145 ? -1.444 -9.922 -17.812 1 98.94 145 VAL A CA 1
ATOM 1069 C C . VAL A 1 145 ? -2.322 -11.016 -17.219 1 98.94 145 VAL A C 1
ATOM 1071 O O . VAL A 1 145 ? -2.037 -11.523 -16.125 1 98.94 145 VAL A O 1
ATOM 1074 N N . THR A 1 146 ? -3.426 -11.289 -17.875 1 98.88 146 THR A N 1
ATOM 1075 C CA . THR A 1 146 ? -4.32 -12.383 -17.5 1 98.88 146 THR A CA 1
ATOM 1076 C C . THR A 1 146 ? -4.336 -13.461 -18.578 1 98.88 146 THR A C 1
ATOM 1078 O O . THR A 1 146 ? -4.594 -13.18 -19.75 1 98.88 146 THR A O 1
ATOM 1081 N N . ASP A 1 147 ? -4.039 -14.648 -18.203 1 98.88 147 ASP A N 1
ATOM 1082 C CA . ASP A 1 147 ? -4.16 -15.82 -19.062 1 98.88 147 ASP A CA 1
ATOM 1083 C C . ASP A 1 147 ? -4.945 -16.938 -18.359 1 98.88 147 ASP A C 1
ATOM 1085 O O . ASP A 1 147 ? -4.375 -17.719 -17.609 1 98.88 147 ASP A O 1
ATOM 1089 N N . GLY A 1 148 ? -6.266 -17.016 -18.656 1 98.5 148 GLY A N 1
ATOM 1090 C CA . GLY A 1 148 ? -7.113 -17.922 -17.906 1 98.5 148 GLY A CA 1
ATOM 1091 C C . GLY A 1 148 ? -7.176 -17.578 -16.422 1 98.5 148 GLY A C 1
ATOM 1092 O O . GLY A 1 148 ? -7.555 -16.469 -16.047 1 98.5 148 GLY A O 1
ATOM 1093 N N . ASN A 1 149 ? -6.75 -18.547 -15.578 1 98.75 149 ASN A N 1
ATOM 1094 C CA . ASN A 1 149 ? -6.785 -18.359 -14.133 1 98.75 149 ASN A CA 1
ATOM 1095 C C . ASN A 1 149 ? -5.406 -18 -13.578 1 98.75 149 ASN A C 1
ATOM 1097 O O . ASN A 1 149 ? -5.078 -18.344 -12.445 1 98.75 149 ASN A O 1
ATOM 1101 N N . LEU A 1 150 ? -4.602 -17.391 -14.422 1 98.94 150 LEU A N 1
ATOM 1102 C CA . LEU A 1 150 ? -3.314 -16.828 -14.016 1 98.94 150 LEU A CA 1
ATOM 1103 C C . LEU A 1 150 ? -3.277 -15.32 -14.25 1 98.94 150 LEU A C 1
ATOM 1105 O O . LEU A 1 150 ? -3.492 -14.852 -15.375 1 98.94 150 LEU A O 1
ATOM 1109 N N . ILE A 1 151 ? -3.076 -14.555 -13.195 1 99 151 ILE A N 1
ATOM 1110 C CA . ILE A 1 151 ? -2.959 -13.102 -13.281 1 99 151 ILE A CA 1
ATOM 1111 C C . ILE A 1 151 ? -1.596 -12.664 -12.758 1 99 151 ILE A C 1
ATOM 1113 O O . ILE A 1 151 ? -1.204 -13.031 -11.648 1 99 151 ILE A O 1
ATOM 1117 N N . THR A 1 152 ? -0.813 -11.961 -13.531 1 99 152 THR A N 1
ATOM 1118 C CA . THR A 1 152 ? 0.476 -11.43 -13.102 1 99 152 THR A CA 1
ATOM 1119 C C . THR A 1 152 ? 0.563 -9.93 -13.359 1 99 152 THR A C 1
ATOM 1121 O O . THR A 1 152 ? -0.162 -9.398 -14.203 1 99 152 THR A O 1
ATOM 1124 N N . SER A 1 153 ? 1.357 -9.242 -12.633 1 98.94 153 SER A N 1
ATOM 1125 C CA . SER A 1 153 ? 1.581 -7.805 -12.781 1 98.94 153 SER A CA 1
ATOM 1126 C C . SER A 1 153 ? 3.043 -7.445 -12.539 1 98.94 153 SER A C 1
ATOM 1128 O O . SER A 1 153 ? 3.867 -8.32 -12.266 1 98.94 153 SER A O 1
ATOM 1130 N N . ARG A 1 154 ? 3.441 -6.207 -12.633 1 98.88 154 ARG A N 1
ATOM 1131 C CA . ARG A 1 154 ? 4.832 -5.848 -12.891 1 98.88 154 ARG A CA 1
ATOM 1132 C C . ARG A 1 154 ? 5.531 -5.402 -11.609 1 98.88 154 ARG A C 1
ATOM 1134 O O . ARG A 1 154 ? 6.691 -5.746 -11.383 1 98.88 154 ARG A O 1
ATOM 1141 N N . GLY A 1 155 ? 4.859 -4.477 -10.805 1 98.81 155 GLY A N 1
ATOM 1142 C CA . GLY A 1 155 ? 5.547 -3.951 -9.633 1 98.81 155 GLY A CA 1
ATOM 1143 C C . GLY A 1 155 ? 4.648 -3.131 -8.734 1 98.81 155 GLY A C 1
ATOM 1144 O O . GLY A 1 155 ? 3.42 -3.229 -8.812 1 98.81 155 GLY A O 1
ATOM 1145 N N . PRO A 1 156 ? 5.293 -2.332 -7.805 1 98.88 156 PRO A N 1
ATOM 1146 C CA . PRO A 1 156 ? 4.531 -1.651 -6.754 1 98.88 156 PRO A CA 1
ATOM 1147 C C . PRO A 1 156 ? 3.414 -0.77 -7.312 1 98.88 156 PRO A C 1
ATOM 1149 O O . PRO A 1 156 ? 2.26 -0.888 -6.891 1 98.88 156 PRO A O 1
ATOM 1152 N N . ALA A 1 157 ? 3.676 0.045 -8.336 1 98.75 157 ALA A N 1
ATOM 1153 C CA . ALA A 1 157 ? 2.699 1.028 -8.797 1 98.75 157 ALA A CA 1
ATOM 1154 C C . ALA A 1 157 ? 1.618 0.371 -9.648 1 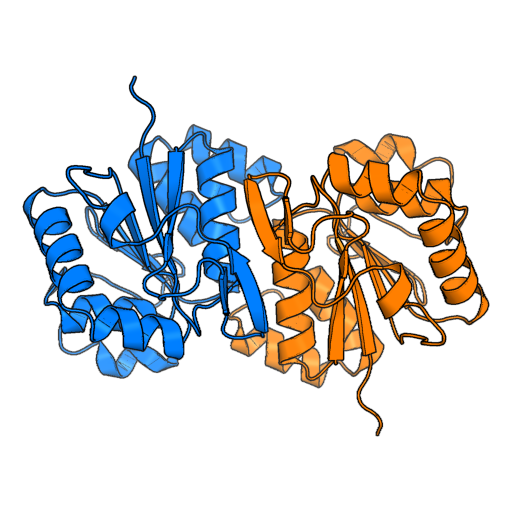98.75 157 ALA A C 1
ATOM 1156 O O . ALA A 1 157 ? 0.598 0.991 -9.953 1 98.75 157 ALA A O 1
ATOM 1157 N N . THR A 1 158 ? 1.762 -0.893 -9.977 1 98.81 158 THR A N 1
ATOM 1158 C CA . THR A 1 158 ? 0.747 -1.592 -10.758 1 98.81 158 THR A CA 1
ATOM 1159 C C . THR A 1 158 ? -0.14 -2.441 -9.852 1 98.81 158 THR A C 1
ATOM 1161 O O . THR A 1 158 ? -1.056 -3.117 -10.328 1 98.81 158 THR A O 1
ATOM 1164 N N . ALA A 1 159 ? 0.065 -2.348 -8.523 1 98.94 159 ALA A N 1
ATOM 1165 C CA . ALA A 1 159 ? -0.628 -3.197 -7.562 1 98.94 159 ALA A CA 1
ATOM 1166 C C . ALA A 1 159 ? -2.121 -2.889 -7.531 1 98.94 159 ALA A C 1
ATOM 1168 O O . ALA A 1 159 ? -2.943 -3.783 -7.32 1 98.94 159 ALA A O 1
ATOM 1169 N N . PHE A 1 160 ? -2.529 -1.591 -7.773 1 98.94 160 PHE A N 1
ATOM 1170 C CA . PHE A 1 160 ? -3.949 -1.266 -7.84 1 98.94 160 PHE A CA 1
ATOM 1171 C C . PHE A 1 160 ? -4.621 -2.004 -8.992 1 98.94 160 PHE A C 1
ATOM 1173 O O . PHE A 1 160 ? -5.648 -2.656 -8.805 1 98.94 160 PHE A O 1
ATOM 1180 N N . ALA A 1 161 ? -4.02 -1.935 -10.156 1 98.94 161 ALA A N 1
ATOM 1181 C CA . ALA A 1 161 ? -4.551 -2.617 -11.336 1 98.94 161 ALA A CA 1
ATOM 1182 C C . ALA A 1 161 ? -4.582 -4.129 -11.125 1 98.94 161 ALA A C 1
ATOM 1184 O O . ALA A 1 161 ? -5.539 -4.797 -11.523 1 98.94 161 ALA A O 1
ATOM 1185 N N . PHE A 1 162 ? -3.549 -4.633 -10.516 1 98.94 162 PHE A N 1
ATOM 1186 C CA . PHE A 1 162 ? -3.42 -6.051 -10.203 1 98.94 162 PHE A CA 1
ATOM 1187 C C . PHE A 1 162 ? -4.566 -6.512 -9.312 1 98.94 162 PHE A C 1
ATOM 1189 O O . PHE A 1 162 ? -5.254 -7.484 -9.633 1 98.94 162 PHE A O 1
ATOM 1196 N N . GLY A 1 163 ? -4.789 -5.785 -8.188 1 98.94 163 GLY A N 1
ATOM 1197 C CA . GLY A 1 163 ? -5.891 -6.105 -7.293 1 98.94 163 GLY A CA 1
ATOM 1198 C C . GLY A 1 163 ? -7.246 -6.035 -7.961 1 98.94 163 GLY A C 1
ATOM 1199 O O . GLY A 1 163 ? -8.094 -6.91 -7.766 1 98.94 163 GLY A O 1
ATOM 1200 N N . LEU A 1 164 ? -7.453 -5.016 -8.781 1 98.94 164 LEU A N 1
ATOM 1201 C CA . LEU A 1 164 ? -8.734 -4.816 -9.445 1 98.94 164 LEU A CA 1
ATOM 1202 C C . LEU A 1 164 ? -8.984 -5.898 -10.492 1 98.94 164 LEU A C 1
ATOM 1204 O O . LEU A 1 164 ? -10.125 -6.316 -10.695 1 98.94 164 LEU A O 1
ATOM 1208 N N . ALA A 1 165 ? -7.902 -6.41 -11.156 1 98.94 165 ALA A N 1
ATOM 1209 C CA . ALA A 1 165 ? -8.039 -7.523 -12.086 1 98.94 165 ALA A CA 1
ATOM 1210 C C . ALA A 1 165 ? -8.492 -8.789 -11.367 1 98.94 165 ALA A C 1
ATOM 1212 O O . ALA A 1 165 ? -9.305 -9.555 -11.891 1 98.94 165 ALA A O 1
ATOM 1213 N N . ILE A 1 166 ? -7.953 -8.992 -10.164 1 98.94 166 ILE A N 1
ATOM 1214 C CA . ILE A 1 166 ? -8.344 -10.148 -9.367 1 98.94 166 ILE A CA 1
ATOM 1215 C C . ILE A 1 166 ? -9.812 -10.031 -8.969 1 98.94 166 ILE A C 1
ATOM 1217 O O . ILE A 1 166 ? -10.57 -11.008 -9.07 1 98.94 166 ILE A O 1
ATOM 1221 N N . VAL A 1 167 ? -10.273 -8.828 -8.539 1 98.94 167 VAL A N 1
ATOM 1222 C CA . VAL A 1 167 ? -11.672 -8.586 -8.18 1 98.94 167 VAL A CA 1
ATOM 1223 C C . VAL A 1 167 ? -12.57 -8.883 -9.375 1 98.94 167 VAL A C 1
ATOM 1225 O O . VAL A 1 167 ? -13.586 -9.57 -9.234 1 98.94 167 VAL A O 1
ATOM 1228 N N . GLU A 1 168 ? -12.156 -8.344 -10.531 1 98.88 168 GLU A N 1
ATOM 1229 C CA . GLU A 1 168 ? -12.969 -8.555 -11.727 1 98.88 168 GLU A CA 1
ATOM 1230 C C . GLU A 1 168 ? -13.078 -10.039 -12.062 1 98.88 168 GLU A C 1
ATOM 1232 O O . GLU A 1 168 ? -14.156 -10.516 -12.438 1 98.88 168 GLU A O 1
ATOM 1237 N N . LYS A 1 169 ? -12.016 -10.797 -11.93 1 98.88 169 LYS A N 1
ATOM 1238 C CA . LYS A 1 169 ? -11.984 -12.219 -12.25 1 98.88 169 LYS A CA 1
ATOM 1239 C C . LYS A 1 169 ? -12.852 -13.016 -11.281 1 98.88 169 LYS A C 1
ATOM 1241 O O . LYS A 1 169 ? -13.578 -13.922 -11.695 1 98.88 169 LYS A O 1
ATOM 1246 N N . LEU A 1 170 ? -12.812 -12.68 -9.969 1 98.88 170 LEU A N 1
ATOM 1247 C CA . LEU A 1 170 ? -13.484 -13.469 -8.938 1 98.88 170 LEU A CA 1
ATOM 1248 C C . LEU A 1 170 ? -14.945 -13.062 -8.812 1 98.88 170 LEU A C 1
ATOM 1250 O O . LEU A 1 170 ? -15.789 -13.875 -8.414 1 98.88 170 LEU A O 1
ATOM 1254 N N . LEU A 1 171 ? -15.227 -11.766 -9.125 1 98.69 171 LEU A N 1
ATOM 1255 C CA . LEU A 1 171 ? -16.578 -11.258 -8.977 1 98.69 171 LEU A CA 1
ATOM 1256 C C . LEU A 1 171 ? -17.109 -10.727 -10.297 1 98.69 171 LEU A C 1
ATOM 1258 O O . LEU A 1 171 ? -17.609 -11.492 -11.133 1 98.69 171 LEU A O 1
ATOM 1262 N N . ASN A 1 172 ? -16.828 -9.438 -10.586 1 98.56 172 ASN A N 1
ATOM 1263 C CA . ASN A 1 172 ? -17.266 -8.852 -11.852 1 98.56 172 ASN A CA 1
ATOM 1264 C C . ASN A 1 172 ? -16.703 -7.449 -12.039 1 98.56 172 ASN A C 1
ATOM 1266 O O . ASN A 1 172 ? -16.141 -6.867 -11.109 1 98.56 172 ASN A O 1
ATOM 1270 N N . LYS A 1 173 ? -16.875 -6.977 -13.242 1 98.5 173 LYS A N 1
ATOM 1271 C CA . LYS A 1 173 ? -16.344 -5.676 -13.641 1 98.5 173 LYS A CA 1
ATOM 1272 C C . LYS A 1 173 ? -17 -4.547 -12.859 1 98.5 173 LYS A C 1
ATOM 1274 O O . LYS A 1 173 ? -16.359 -3.557 -12.516 1 98.5 173 LYS A O 1
ATOM 1279 N N . GLU A 1 174 ? -18.219 -4.625 -12.578 1 98.56 174 GLU A N 1
ATOM 1280 C CA . GLU A 1 174 ? -18.953 -3.586 -11.859 1 98.56 174 GLU A CA 1
ATOM 1281 C C . GLU A 1 174 ? -18.391 -3.375 -10.461 1 98.56 174 GLU A C 1
ATOM 1283 O O . GLU A 1 174 ? -18.188 -2.236 -10.031 1 98.56 174 GLU A O 1
ATOM 1288 N N . THR A 1 175 ? -18.141 -4.5 -9.742 1 98.75 175 THR A N 1
ATOM 1289 C CA . THR A 1 175 ? -17.562 -4.402 -8.414 1 98.75 175 THR A CA 1
ATOM 1290 C C . THR A 1 175 ? -16.172 -3.787 -8.469 1 98.75 175 THR A C 1
ATOM 1292 O O . THR A 1 175 ? -15.836 -2.916 -7.668 1 98.75 175 THR A O 1
ATOM 1295 N N . ALA A 1 176 ? -15.391 -4.207 -9.445 1 98.88 176 ALA A N 1
ATOM 1296 C CA . ALA A 1 176 ? -14.055 -3.652 -9.617 1 98.88 176 ALA A CA 1
ATOM 1297 C C . ALA A 1 176 ? -14.109 -2.15 -9.883 1 98.88 176 ALA A C 1
ATOM 1299 O O . ALA A 1 176 ? -13.312 -1.386 -9.336 1 98.88 176 ALA A O 1
ATOM 1300 N N . THR A 1 177 ? -15.039 -1.72 -10.711 1 98.75 177 THR A N 1
ATOM 1301 C CA . THR A 1 177 ? -15.211 -0.308 -11.031 1 98.75 177 THR A CA 1
ATOM 1302 C C . THR A 1 177 ? -15.586 0.492 -9.789 1 98.75 177 THR A C 1
ATOM 1304 O O . THR A 1 177 ? -15.07 1.594 -9.578 1 98.75 177 THR A O 1
ATOM 1307 N N . THR A 1 178 ? -16.438 -0.065 -8.977 1 98.75 178 THR A N 1
ATOM 1308 C CA . THR A 1 178 ? -16.859 0.596 -7.746 1 98.75 178 THR A CA 1
ATOM 1309 C C . THR A 1 178 ? -15.672 0.778 -6.797 1 98.75 178 THR A C 1
ATOM 1311 O O . THR A 1 178 ? -15.492 1.851 -6.219 1 98.75 178 THR A O 1
ATOM 1314 N N . VAL A 1 179 ? -14.867 -0.28 -6.684 1 98.88 179 VAL A N 1
ATOM 1315 C CA . VAL A 1 179 ? -13.695 -0.203 -5.82 1 98.88 179 VAL A CA 1
ATOM 1316 C C . VAL A 1 179 ? -12.703 0.81 -6.387 1 98.88 179 VAL A C 1
ATOM 1318 O O . VAL A 1 179 ? -12.117 1.596 -5.641 1 98.88 179 VAL A O 1
ATOM 1321 N N . ALA A 1 180 ? -12.5 0.793 -7.727 1 98.94 180 ALA A N 1
ATOM 1322 C CA . ALA A 1 180 ? -11.594 1.74 -8.375 1 98.94 180 ALA A CA 1
ATOM 1323 C C . ALA A 1 180 ? -12.016 3.18 -8.102 1 98.94 180 ALA A C 1
ATOM 1325 O O . ALA A 1 180 ? -11.188 4.02 -7.738 1 98.94 180 ALA A O 1
ATOM 1326 N N . LYS A 1 181 ? -13.242 3.477 -8.227 1 98.62 181 LYS A N 1
ATOM 1327 C CA . LYS A 1 181 ? -13.773 4.816 -7.973 1 98.62 181 LYS A CA 1
ATOM 1328 C C . LYS A 1 181 ? -13.578 5.215 -6.512 1 98.62 181 LYS A C 1
ATOM 1330 O O . LYS A 1 181 ? -13.156 6.332 -6.219 1 98.62 181 LYS A O 1
ATOM 1335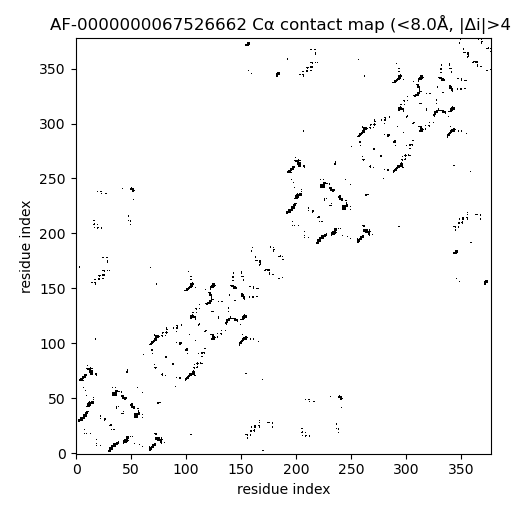 N N . GLY A 1 182 ? -13.844 4.281 -5.629 1 98.69 182 GLY A N 1
ATOM 1336 C CA . GLY A 1 182 ? -13.742 4.547 -4.203 1 98.69 182 GLY A CA 1
ATOM 1337 C C . GLY A 1 182 ? -12.328 4.82 -3.742 1 98.69 182 GLY A C 1
ATOM 1338 O O . GLY A 1 182 ? -12.109 5.512 -2.744 1 98.69 182 GLY A O 1
ATOM 1339 N N . THR A 1 183 ? -11.344 4.266 -4.488 1 98.88 183 THR A N 1
ATOM 1340 C CA . THR A 1 183 ? -9.945 4.457 -4.133 1 98.88 183 THR A CA 1
ATOM 1341 C C . THR A 1 183 ? -9.312 5.559 -4.98 1 98.88 183 THR A C 1
ATOM 1343 O O . THR A 1 183 ? -8.117 5.828 -4.871 1 98.88 183 THR A O 1
ATOM 1346 N N . LEU A 1 184 ? -10.133 6.152 -5.906 1 98.75 184 LEU A N 1
ATOM 1347 C CA . LEU A 1 184 ? -9.734 7.23 -6.809 1 98.75 184 LEU A CA 1
ATOM 1348 C C . LEU A 1 184 ? -8.703 6.742 -7.812 1 98.75 184 LEU A C 1
ATOM 1350 O O . LEU A 1 184 ? -7.762 7.465 -8.141 1 98.75 184 LEU A O 1
ATOM 1354 N N . TYR A 1 185 ? -8.727 5.457 -8.125 1 98.5 185 TYR A N 1
ATOM 1355 C CA . TYR A 1 185 ? -7.922 4.91 -9.211 1 98.5 185 TYR A CA 1
ATOM 1356 C C . TYR A 1 185 ? -8.594 5.141 -10.562 1 98.5 185 TYR A C 1
ATOM 1358 O O . TYR A 1 185 ? -9.328 4.281 -11.047 1 98.5 185 TYR A O 1
ATOM 1366 N N . ASP A 1 186 ? -8.172 6.129 -11.312 1 94.81 186 ASP A N 1
ATOM 1367 C CA . ASP A 1 186 ? -8.898 6.648 -12.469 1 94.81 186 ASP A CA 1
ATOM 1368 C C . ASP A 1 186 ? -8.492 5.918 -13.75 1 94.81 186 ASP A C 1
ATOM 1370 O O . ASP A 1 186 ? -9.125 6.074 -14.789 1 94.81 186 ASP A O 1
ATOM 1374 N N . ASP A 1 187 ? -7.582 5.047 -13.672 1 93.38 187 ASP A N 1
ATOM 1375 C CA . ASP A 1 187 ? -7.055 4.398 -14.867 1 93.38 187 ASP A CA 1
ATOM 1376 C C . ASP A 1 187 ? -7.727 3.049 -15.102 1 93.38 187 ASP A C 1
ATOM 1378 O O . ASP A 1 187 ? -7.41 2.35 -16.062 1 93.38 187 ASP A O 1
ATOM 1382 N N . TYR A 1 188 ? -8.672 2.754 -14.258 1 95.69 188 TYR A N 1
ATOM 1383 C CA . TYR A 1 188 ? -9.328 1.462 -14.445 1 95.69 188 TYR A CA 1
ATOM 1384 C C . TYR A 1 188 ? -10.375 1.531 -15.547 1 95.69 188 TYR A C 1
ATOM 1386 O O . TYR A 1 188 ? -11.258 2.387 -15.523 1 95.69 188 TYR A O 1
ATOM 1394 N N . LYS A 1 189 ? -10.195 0.668 -16.641 1 88.12 189 LYS A N 1
ATOM 1395 C CA . LYS A 1 189 ? -11.086 0.685 -17.797 1 88.12 189 LYS A CA 1
ATOM 1396 C C . LYS A 1 189 ? -11.938 -0.578 -17.859 1 88.12 189 LYS A C 1
ATOM 1398 O O . LYS A 1 189 ? -11.492 -1.654 -17.453 1 88.12 189 LYS A O 1
ATOM 1403 N N . MET B 1 1 ? 25.172 14.977 4.113 1 52.38 1 MET B N 1
ATOM 1404 C CA . MET B 1 1 ? 24.078 15.672 4.793 1 52.38 1 MET B CA 1
ATOM 1405 C C . MET B 1 1 ? 23.266 14.711 5.645 1 52.38 1 MET B C 1
ATOM 1407 O O . MET B 1 1 ? 23.188 13.516 5.336 1 52.38 1 MET B O 1
ATOM 1411 N N . ALA B 1 2 ? 22.781 15.203 6.73 1 76.19 2 ALA B N 1
ATOM 1412 C CA . ALA B 1 2 ? 22.094 14.305 7.66 1 76.19 2 ALA B CA 1
ATOM 1413 C C . ALA B 1 2 ? 20.859 13.688 7.012 1 76.19 2 ALA B C 1
ATOM 1415 O O . ALA B 1 2 ? 20.188 14.336 6.207 1 76.19 2 ALA B O 1
ATOM 1416 N N . LYS B 1 3 ? 20.672 12.555 7.289 1 92.19 3 LYS B N 1
ATOM 1417 C CA . LYS B 1 3 ? 19.531 11.805 6.781 1 92.19 3 LYS B CA 1
ATOM 1418 C C . LYS B 1 3 ? 18.203 12.438 7.215 1 92.19 3 LYS B C 1
ATOM 1420 O O . LYS B 1 3 ? 18.031 12.773 8.383 1 92.19 3 LYS B O 1
ATOM 1425 N N . LYS B 1 4 ? 17.391 12.859 6.246 1 98.69 4 LYS B N 1
ATOM 1426 C CA . LYS B 1 4 ? 16.078 13.414 6.578 1 98.69 4 LYS B CA 1
ATOM 1427 C C . LYS B 1 4 ? 15.234 12.406 7.344 1 98.69 4 LYS B C 1
ATOM 1429 O O . LYS B 1 4 ? 15.328 11.203 7.105 1 98.69 4 LYS B O 1
ATOM 1434 N N . THR B 1 5 ? 14.438 12.953 8.258 1 98.81 5 THR B N 1
ATOM 1435 C CA . THR B 1 5 ? 13.617 12.109 9.117 1 98.81 5 THR B CA 1
ATOM 1436 C C . THR B 1 5 ? 12.141 12.461 8.969 1 98.81 5 THR B C 1
ATOM 1438 O O . THR B 1 5 ? 11.789 13.609 8.703 1 98.81 5 THR B O 1
ATOM 1441 N N . ALA B 1 6 ? 11.312 11.43 9.07 1 98.94 6 ALA B N 1
ATOM 1442 C CA . ALA B 1 6 ? 9.859 11.602 9.07 1 98.94 6 ALA B CA 1
ATOM 1443 C C . ALA B 1 6 ? 9.195 10.719 10.117 1 98.94 6 ALA B C 1
ATOM 1445 O O . ALA B 1 6 ? 9.688 9.625 10.414 1 98.94 6 ALA B O 1
ATOM 1446 N N . ILE B 1 7 ? 8.172 11.18 10.734 1 98.94 7 ILE B N 1
ATOM 1447 C CA . ILE B 1 7 ? 7.297 10.359 11.555 1 98.94 7 ILE B CA 1
ATOM 1448 C C . ILE B 1 7 ? 5.941 10.195 10.867 1 98.94 7 ILE B C 1
ATOM 1450 O O . ILE B 1 7 ? 5.359 11.172 10.398 1 98.94 7 ILE B O 1
ATOM 1454 N N . LEU B 1 8 ? 5.535 9.016 10.672 1 98.94 8 LEU B N 1
ATOM 1455 C CA . LEU B 1 8 ? 4.219 8.664 10.141 1 98.94 8 LEU B CA 1
ATOM 1456 C C . LEU B 1 8 ? 3.334 8.078 11.234 1 98.94 8 LEU B C 1
ATOM 1458 O O . LEU B 1 8 ? 3.672 7.051 11.828 1 98.94 8 LEU B O 1
ATOM 1462 N N . LEU B 1 9 ? 2.236 8.734 11.508 1 98.88 9 LEU B N 1
ATOM 1463 C CA . LEU B 1 9 ? 1.368 8.32 12.602 1 98.88 9 LEU B CA 1
ATOM 1464 C C . LEU B 1 9 ? 0.347 7.293 12.133 1 98.88 9 LEU B C 1
ATOM 1466 O O . LEU B 1 9 ? -0.202 7.414 11.031 1 98.88 9 LEU B O 1
ATOM 1470 N N . ILE B 1 10 ? 0.104 6.289 12.984 1 98.88 10 ILE B N 1
ATOM 1471 C CA . ILE B 1 10 ? -0.977 5.348 12.719 1 98.88 10 ILE B CA 1
ATOM 1472 C C . ILE B 1 10 ? -1.78 5.105 13.992 1 98.88 10 ILE B C 1
ATOM 1474 O O . ILE B 1 10 ? -1.265 5.273 15.102 1 98.88 10 ILE B O 1
ATOM 1478 N N . ALA B 1 11 ? -2.998 4.805 13.797 1 98.62 11 ALA B N 1
ATOM 1479 C CA . ALA B 1 11 ? -3.959 4.391 14.82 1 98.62 11 ALA B CA 1
ATOM 1480 C C . ALA B 1 11 ? -4.941 3.365 14.258 1 98.62 11 ALA B C 1
ATOM 1482 O O . ALA B 1 11 ? -4.957 3.102 13.055 1 98.62 11 ALA B O 1
ATOM 1483 N N . ASP B 1 12 ? -5.727 2.697 15.188 1 98.38 12 ASP B N 1
ATOM 1484 C CA . ASP B 1 12 ? -6.793 1.829 14.695 1 98.38 12 ASP B CA 1
ATOM 1485 C C . ASP B 1 12 ? -7.691 2.568 13.711 1 98.38 12 ASP B C 1
ATOM 1487 O O . ASP B 1 12 ? -8.117 3.693 13.969 1 98.38 12 ASP B O 1
ATOM 1491 N N . GLY B 1 13 ? -7.871 1.928 12.531 1 98.56 13 GLY B N 1
ATOM 1492 C CA . GLY B 1 13 ? -8.75 2.527 11.547 1 98.56 13 GLY B CA 1
ATOM 1493 C C . GLY B 1 13 ? -8.016 3.391 10.539 1 98.56 13 GLY B C 1
ATOM 1494 O O . GLY B 1 13 ? -8.625 3.953 9.625 1 98.56 13 GLY B O 1
ATOM 1495 N N . SER B 1 14 ? -6.668 3.512 10.664 1 98.81 14 SER B N 1
ATOM 1496 C CA . SER B 1 14 ? -5.895 4.188 9.633 1 98.81 14 SER B CA 1
ATOM 1497 C C . SER B 1 14 ? -5.977 3.443 8.305 1 98.81 14 SER B C 1
ATOM 1499 O O . SER B 1 14 ? -6.188 2.23 8.281 1 98.81 14 SER B O 1
ATOM 1501 N N . GLU B 1 15 ? -5.898 4.199 7.219 1 98.94 15 GLU B N 1
ATOM 1502 C CA . GLU B 1 15 ? -5.859 3.582 5.895 1 98.94 15 GLU B CA 1
ATOM 1503 C C . GLU B 1 15 ? -4.512 2.918 5.633 1 98.94 15 GLU B C 1
ATOM 1505 O O . GLU B 1 15 ? -3.5 3.602 5.465 1 98.94 15 GLU B O 1
ATOM 1510 N N . GLU B 1 16 ? -4.508 1.594 5.609 1 98.88 16 GLU B N 1
ATOM 1511 C CA . GLU B 1 16 ? -3.271 0.818 5.57 1 98.88 16 GLU B CA 1
ATOM 1512 C C . GLU B 1 16 ? -2.477 1.106 4.301 1 98.88 16 GLU B C 1
ATOM 1514 O O . GLU B 1 16 ? -1.257 1.272 4.348 1 98.88 16 GLU B O 1
ATOM 1519 N N . MET B 1 17 ? -3.141 1.163 3.092 1 98.88 17 MET B N 1
ATOM 1520 C CA . MET B 1 17 ? -2.336 1.289 1.88 1 98.88 17 MET B CA 1
ATOM 1521 C C . MET B 1 17 ? -1.74 2.688 1.766 1 98.88 17 MET B C 1
ATOM 1523 O O . MET B 1 17 ? -0.64 2.857 1.238 1 98.88 17 MET B O 1
ATOM 1527 N N . GLU B 1 18 ? -2.4 3.713 2.367 1 99 18 GLU B N 1
ATOM 1528 C CA . GLU B 1 18 ? -1.812 5.051 2.393 1 99 18 GLU B CA 1
ATOM 1529 C C . GLU B 1 18 ? -0.586 5.098 3.301 1 99 18 GLU B C 1
ATOM 1531 O O . GLU B 1 18 ? 0.445 5.664 2.932 1 99 18 GLU B O 1
ATOM 1536 N N . ALA B 1 19 ? -0.725 4.492 4.504 1 98.94 19 ALA B N 1
ATOM 1537 C CA . ALA B 1 19 ? 0.388 4.457 5.449 1 98.94 19 ALA B CA 1
ATOM 1538 C C . ALA B 1 19 ? 1.584 3.713 4.859 1 98.94 19 ALA B C 1
ATOM 1540 O O . ALA B 1 19 ? 2.703 4.23 4.855 1 98.94 19 ALA B O 1
ATOM 1541 N N . VAL B 1 20 ? 1.36 2.584 4.277 1 98.94 20 VAL B N 1
ATOM 1542 C CA . VAL B 1 20 ? 2.43 1.691 3.844 1 98.94 20 VAL B CA 1
ATOM 1543 C C . VAL B 1 20 ? 3.078 2.24 2.576 1 98.94 20 VAL B C 1
ATOM 1545 O O . VAL B 1 20 ? 4.305 2.229 2.443 1 98.94 20 VAL B O 1
ATOM 1548 N N . ILE B 1 21 ? 2.277 2.729 1.588 1 98.94 21 ILE B N 1
ATOM 1549 C CA . ILE B 1 21 ? 2.834 3.283 0.36 1 98.94 21 ILE B CA 1
ATOM 1550 C C . ILE B 1 21 ? 3.736 4.469 0.693 1 98.94 21 ILE B C 1
ATOM 1552 O O . ILE B 1 21 ? 4.863 4.559 0.201 1 98.94 21 ILE B O 1
ATOM 1556 N N . THR B 1 22 ? 3.262 5.348 1.559 1 99 22 THR B N 1
ATOM 1557 C CA . THR B 1 22 ? 4.02 6.547 1.899 1 99 22 THR B CA 1
ATOM 1558 C C . THR B 1 22 ? 5.324 6.18 2.6 1 99 22 THR B C 1
ATOM 1560 O O . THR B 1 22 ? 6.395 6.66 2.221 1 99 22 THR B O 1
ATOM 1563 N N . ALA B 1 23 ? 5.238 5.297 3.613 1 98.94 23 ALA B N 1
ATOM 1564 C CA . ALA B 1 23 ? 6.441 4.875 4.324 1 98.94 23 ALA B CA 1
ATOM 1565 C C . ALA B 1 23 ? 7.445 4.234 3.369 1 98.94 23 ALA B C 1
ATOM 1567 O O . ALA B 1 23 ? 8.641 4.52 3.432 1 98.94 23 ALA B O 1
ATOM 1568 N N . ASP B 1 24 ? 6.949 3.385 2.514 1 98.94 24 ASP B N 1
ATOM 1569 C CA . ASP B 1 24 ? 7.777 2.646 1.565 1 98.94 24 ASP B CA 1
ATOM 1570 C C . ASP B 1 24 ? 8.5 3.594 0.612 1 98.94 24 ASP B C 1
ATOM 1572 O O . ASP B 1 24 ? 9.727 3.52 0.462 1 98.94 24 ASP B O 1
ATOM 1576 N N . ILE B 1 25 ? 7.77 4.52 0.011 1 98.94 25 ILE B N 1
ATOM 1577 C CA . ILE B 1 25 ? 8.328 5.484 -0.935 1 98.94 25 ILE B CA 1
ATOM 1578 C C . ILE B 1 25 ? 9.414 6.305 -0.254 1 98.94 25 ILE B C 1
ATOM 1580 O O . ILE B 1 25 ? 10.5 6.496 -0.814 1 98.94 25 ILE B O 1
ATOM 1584 N N . LEU B 1 26 ? 9.148 6.785 0.934 1 98.94 26 LEU B N 1
ATOM 1585 C CA . LEU B 1 26 ? 10.117 7.609 1.649 1 98.94 26 LEU B CA 1
ATOM 1586 C C . LEU B 1 26 ? 11.367 6.805 2.004 1 98.94 26 LEU B C 1
ATOM 1588 O O . LEU B 1 26 ? 12.484 7.297 1.868 1 98.94 26 LEU B O 1
ATOM 1592 N N . ARG B 1 27 ? 11.188 5.578 2.443 1 98.94 27 ARG B N 1
ATOM 1593 C CA . ARG B 1 27 ? 12.328 4.75 2.814 1 98.94 27 ARG B CA 1
ATOM 1594 C C . ARG B 1 27 ? 13.172 4.398 1.593 1 98.94 27 ARG B C 1
ATOM 1596 O O . ARG B 1 27 ? 14.398 4.332 1.678 1 98.94 27 ARG B O 1
ATOM 1603 N N . ARG B 1 28 ? 12.562 4.148 0.422 1 98.88 28 ARG B N 1
ATOM 1604 C CA . ARG B 1 28 ? 13.297 3.93 -0.823 1 98.88 28 ARG B CA 1
ATOM 1605 C C . ARG B 1 28 ? 14.164 5.133 -1.167 1 98.88 28 ARG B C 1
ATOM 1607 O O . ARG B 1 28 ? 15.227 4.984 -1.78 1 98.88 28 ARG B O 1
ATOM 1614 N N . ALA B 1 29 ? 13.734 6.34 -0.746 1 98.88 29 ALA B N 1
ATOM 1615 C CA . ALA B 1 29 ? 14.461 7.574 -1.027 1 98.88 29 ALA B CA 1
ATOM 1616 C C . ALA B 1 29 ? 15.562 7.809 0.002 1 98.88 29 ALA B C 1
ATOM 1618 O O . ALA B 1 29 ? 16.281 8.805 -0.072 1 98.88 29 ALA B O 1
ATOM 1619 N N . GLY B 1 30 ? 15.672 6.949 1.007 1 98.75 30 GLY B N 1
ATOM 1620 C CA . GLY B 1 30 ? 16.703 7.074 2.025 1 98.75 30 GLY B CA 1
ATOM 1621 C C . GLY B 1 30 ? 16.266 7.926 3.207 1 98.75 30 GLY B C 1
ATOM 1622 O O . GLY B 1 30 ? 17.094 8.312 4.035 1 98.75 30 GLY B O 1
ATOM 1623 N N . ILE B 1 31 ? 15 8.297 3.324 1 98.94 31 ILE B N 1
ATOM 1624 C CA . ILE B 1 31 ? 14.477 9.047 4.461 1 98.94 31 ILE B CA 1
ATOM 1625 C C . ILE B 1 31 ? 14.219 8.102 5.629 1 98.94 31 ILE B C 1
ATOM 1627 O O . ILE B 1 31 ? 13.688 7.004 5.438 1 98.94 31 ILE B O 1
ATOM 1631 N N . ALA B 1 32 ? 14.664 8.422 6.812 1 98.75 32 ALA B N 1
ATOM 1632 C CA . ALA B 1 32 ? 14.414 7.621 8.008 1 98.75 32 ALA B CA 1
ATOM 1633 C C . ALA B 1 32 ? 12.992 7.832 8.523 1 98.75 32 ALA B C 1
ATOM 1635 O O . ALA B 1 32 ? 12.688 8.859 9.125 1 98.75 32 ALA B O 1
ATOM 1636 N N . VAL B 1 33 ? 12.172 6.824 8.352 1 98.94 33 VAL B N 1
ATOM 1637 C CA . VAL B 1 33 ? 10.766 6.945 8.711 1 98.94 33 VAL B CA 1
ATOM 1638 C C . VAL B 1 33 ? 10.492 6.172 10 1 98.94 33 VAL B C 1
ATOM 1640 O O . VAL B 1 33 ? 10.836 4.992 10.109 1 98.94 33 VAL B O 1
ATOM 1643 N N . THR B 1 34 ? 9.922 6.797 10.938 1 98.81 34 THR B N 1
ATOM 1644 C CA . THR B 1 34 ? 9.391 6.148 12.133 1 98.81 34 THR B CA 1
ATOM 1645 C C . THR B 1 34 ? 7.867 6.047 12.062 1 98.81 34 THR B C 1
ATOM 1647 O O . THR B 1 34 ? 7.172 7.066 12.062 1 98.81 34 THR B O 1
ATOM 1650 N N . ILE B 1 35 ? 7.395 4.871 11.953 1 98.88 35 ILE B N 1
ATOM 1651 C CA . ILE B 1 35 ? 5.957 4.656 12.094 1 98.88 35 ILE B CA 1
ATOM 1652 C C . ILE B 1 35 ? 5.59 4.609 13.578 1 98.88 35 ILE B C 1
ATOM 1654 O O . ILE B 1 35 ? 6.047 3.732 14.312 1 98.88 35 ILE B O 1
ATOM 1658 N N . ALA B 1 36 ? 4.781 5.547 13.992 1 98.69 36 ALA B N 1
ATOM 1659 C CA . ALA B 1 36 ? 4.449 5.68 15.406 1 98.69 36 ALA B CA 1
ATOM 1660 C C . ALA B 1 36 ? 2.967 5.422 15.648 1 98.69 36 ALA B C 1
ATOM 1662 O O . ALA B 1 36 ? 2.113 5.934 14.922 1 98.69 36 ALA B O 1
ATOM 1663 N N . SER B 1 37 ? 2.637 4.695 16.641 1 98.69 37 SER B N 1
ATOM 1664 C CA . SER B 1 37 ? 1.254 4.332 16.938 1 98.69 37 SER B CA 1
ATOM 1665 C C . SER B 1 37 ? 0.682 5.191 18.062 1 98.69 37 SER B C 1
ATOM 1667 O O . SER B 1 37 ? 1.354 5.441 19.062 1 98.69 37 SER B O 1
ATOM 1669 N N . LEU B 1 38 ? -0.525 5.66 17.906 1 97.94 38 LEU B N 1
ATOM 1670 C CA . LEU B 1 38 ? -1.27 6.352 18.953 1 97.94 38 LEU B CA 1
ATOM 1671 C C . LEU B 1 38 ? -2.055 5.359 19.812 1 97.94 38 LEU B C 1
ATOM 1673 O O . LEU B 1 38 ? -2.67 5.742 20.812 1 97.94 38 LEU B O 1
ATOM 1677 N N . SER B 1 39 ? -2.004 4.109 19.344 1 92.19 39 SER B N 1
ATOM 1678 C CA . SER B 1 39 ? -2.73 3.064 20.062 1 92.19 39 SER B CA 1
ATOM 1679 C C . SER B 1 39 ? -1.876 2.455 21.172 1 92.19 39 SER B C 1
ATOM 1681 O O . SER B 1 39 ? -0.651 2.596 21.156 1 92.19 39 SER B O 1
ATOM 1683 N N . ASP B 1 40 ? -2.523 1.863 22.141 1 86.69 40 ASP B N 1
ATOM 1684 C CA . ASP B 1 40 ? -1.816 1.184 23.219 1 86.69 40 ASP B CA 1
ATOM 1685 C C . ASP B 1 40 ? -1.123 -0.079 22.703 1 86.69 40 ASP B C 1
ATOM 1687 O O . ASP B 1 40 ? -0.091 -0.485 23.25 1 86.69 40 ASP B O 1
ATOM 1691 N N . ALA B 1 41 ? -1.718 -0.632 21.688 1 87.25 41 ALA B N 1
ATOM 1692 C CA . ALA B 1 41 ? -1.146 -1.843 21.094 1 87.25 41 ALA B CA 1
ATOM 1693 C C . ALA B 1 41 ? 0.017 -1.506 20.172 1 87.25 41 ALA B C 1
ATOM 1695 O O . ALA B 1 41 ? 0.026 -0.449 19.531 1 87.25 41 ALA B O 1
ATOM 1696 N N . ASN B 1 42 ? 1.027 -2.375 20.125 1 89.81 42 ASN B N 1
ATOM 1697 C CA . ASN B 1 42 ? 2.164 -2.203 19.234 1 89.81 42 ASN B CA 1
ATOM 1698 C C . ASN B 1 42 ? 1.738 -2.27 17.766 1 89.81 42 ASN B C 1
ATOM 1700 O O . ASN B 1 42 ? 2.303 -1.574 16.922 1 89.81 42 ASN B O 1
ATOM 1704 N N . CYS B 1 43 ? 0.785 -3.15 17.531 1 96.81 43 CYS B N 1
ATOM 1705 C CA . CYS B 1 43 ? 0.245 -3.289 16.188 1 96.81 43 CYS B CA 1
ATOM 1706 C C . CYS B 1 43 ? -1.183 -2.762 16.109 1 96.81 43 CYS B C 1
ATOM 1708 O O . CYS B 1 43 ? -1.968 -2.953 17.031 1 96.81 43 CYS B O 1
ATOM 1710 N N . VAL B 1 44 ? -1.464 -2.082 15.016 1 97.94 44 VAL B N 1
ATOM 1711 C CA . VAL B 1 44 ? -2.787 -1.487 14.859 1 97.94 44 VAL B CA 1
ATOM 1712 C C . VAL B 1 44 ? -3.572 -2.242 13.789 1 97.94 44 VAL B C 1
ATOM 1714 O O . VAL B 1 44 ? -2.996 -2.723 12.812 1 97.94 44 VAL B O 1
ATOM 1717 N N . LYS B 1 45 ? -4.863 -2.398 14.078 1 98.38 45 LYS B N 1
ATOM 1718 C CA . LYS B 1 45 ? -5.762 -2.902 13.039 1 98.38 45 LYS B CA 1
ATOM 1719 C C . LYS B 1 45 ? -6.27 -1.77 12.156 1 98.38 45 LYS B C 1
ATOM 1721 O O . LYS B 1 45 ? -7.074 -0.944 12.594 1 98.38 45 LYS B O 1
ATOM 1726 N N . CYS B 1 46 ? -5.891 -1.737 10.883 1 98.75 46 CYS B N 1
ATOM 1727 C CA . CYS B 1 46 ? -6.172 -0.641 9.961 1 98.75 46 CYS B CA 1
ATOM 1728 C C . CYS B 1 46 ? -7.578 -0.757 9.391 1 98.75 46 CYS B C 1
ATOM 1730 O O . CYS B 1 46 ? -8.359 -1.609 9.82 1 98.75 46 CYS B O 1
ATOM 1732 N N . SER B 1 47 ? -7.926 0.141 8.531 1 98.69 47 SER B N 1
ATOM 1733 C CA . SER B 1 47 ? -9.305 0.356 8.094 1 98.69 47 SER B CA 1
ATOM 1734 C C . SER B 1 47 ? -9.836 -0.852 7.336 1 98.69 47 SER B C 1
ATOM 1736 O O . SER B 1 47 ? -11.039 -1.134 7.371 1 98.69 47 SER B O 1
ATOM 1738 N N . ARG B 1 48 ? -8.914 -1.609 6.648 1 98.69 48 ARG B N 1
ATOM 1739 C CA . ARG B 1 48 ? -9.328 -2.814 5.941 1 98.69 48 ARG B CA 1
ATOM 1740 C C . ARG B 1 48 ? -8.711 -4.059 6.566 1 98.69 48 ARG B C 1
ATOM 1742 O O . ARG B 1 48 ? -8.445 -5.043 5.871 1 98.69 48 ARG B O 1
ATOM 1749 N N . ASP B 1 49 ? -8.422 -3.996 7.789 1 98.62 49 ASP B N 1
ATOM 1750 C CA . ASP B 1 49 ? -8.164 -5.105 8.703 1 98.62 49 ASP B CA 1
ATOM 1751 C C . ASP B 1 49 ? -6.734 -5.625 8.539 1 98.62 49 ASP B C 1
ATOM 1753 O O . ASP B 1 49 ? -6.395 -6.695 9.055 1 98.62 49 ASP B O 1
ATOM 1757 N N . VAL B 1 50 ? -5.914 -4.934 7.766 1 98.88 50 VAL B N 1
ATOM 1758 C CA . VAL B 1 50 ? -4.492 -5.25 7.824 1 98.88 50 VAL B CA 1
ATOM 1759 C C . VAL B 1 50 ? -3.912 -4.785 9.156 1 98.88 50 VAL B C 1
ATOM 1761 O O . VAL B 1 50 ? -4.227 -3.691 9.633 1 98.88 50 VAL B O 1
ATOM 1764 N N . LYS B 1 51 ? -3.119 -5.555 9.727 1 98.69 51 LYS B N 1
ATOM 1765 C CA . LYS B 1 51 ? -2.471 -5.203 10.992 1 98.69 51 LYS B CA 1
ATOM 1766 C C . LYS B 1 51 ? -1.02 -4.789 10.758 1 98.69 51 LYS B C 1
ATOM 1768 O O . LYS B 1 51 ? -0.204 -5.586 10.297 1 98.69 51 LYS B O 1
ATOM 1773 N N . ILE B 1 52 ? -0.674 -3.598 11.141 1 98.75 52 ILE B N 1
ATOM 1774 C CA . ILE B 1 52 ? 0.662 -3.031 10.984 1 98.75 52 ILE B CA 1
ATOM 1775 C C . ILE B 1 52 ? 1.275 -2.777 12.359 1 98.75 52 ILE B C 1
ATOM 1777 O O . ILE B 1 52 ? 0.629 -2.199 13.234 1 98.75 52 ILE B O 1
ATOM 1781 N N . CYS B 1 53 ? 2.467 -3.223 12.531 1 98.5 53 CYS B N 1
ATOM 1782 C CA . CYS B 1 53 ? 3.17 -2.955 13.781 1 98.5 53 CYS B CA 1
ATOM 1783 C C . CYS B 1 53 ? 4 -1.681 13.68 1 98.5 53 CYS B C 1
ATOM 1785 O O . CYS B 1 53 ? 4.82 -1.54 12.773 1 98.5 53 CYS B O 1
ATOM 1787 N N . ALA B 1 54 ? 3.777 -0.826 14.633 1 98.5 54 ALA B N 1
ATOM 1788 C CA . ALA B 1 54 ? 4.504 0.442 14.656 1 98.5 54 ALA B CA 1
ATOM 1789 C C . ALA B 1 54 ? 5.961 0.233 15.055 1 98.5 54 ALA B C 1
ATOM 1791 O O . ALA B 1 54 ? 6.305 -0.78 15.672 1 98.5 54 ALA B O 1
ATOM 1792 N N . ASP B 1 55 ? 6.82 1.154 14.672 1 97.94 55 ASP B N 1
ATOM 1793 C CA . ASP B 1 55 ? 8.211 1.152 15.117 1 97.94 55 ASP B CA 1
ATOM 1794 C C . ASP B 1 55 ? 8.32 1.562 16.594 1 97.94 55 ASP B C 1
ATOM 1796 O O . ASP B 1 55 ? 9.234 1.13 17.297 1 97.94 55 ASP B O 1
ATOM 1800 N N . ALA B 1 56 ? 7.418 2.445 16.969 1 97.5 56 ALA B N 1
ATOM 1801 C CA . ALA B 1 56 ? 7.418 2.977 18.328 1 97.5 56 ALA B CA 1
ATOM 1802 C C . ALA B 1 56 ? 6.035 3.492 18.719 1 97.5 56 ALA B C 1
ATOM 1804 O O . ALA B 1 56 ? 5.199 3.758 17.844 1 97.5 56 ALA B O 1
ATOM 1805 N N . LYS B 1 57 ? 5.852 3.574 20 1 97.56 57 LYS B N 1
ATOM 1806 C CA . LYS B 1 57 ? 4.695 4.312 20.5 1 97.56 57 LYS B CA 1
ATOM 1807 C C . LYS B 1 57 ? 4.859 5.812 20.266 1 97.56 57 LYS B C 1
ATOM 1809 O O . LYS B 1 57 ? 5.98 6.328 20.297 1 97.56 57 LYS B O 1
ATOM 1814 N N . PHE B 1 58 ? 3.76 6.457 20.141 1 98.06 58 PHE B N 1
ATOM 1815 C CA . PHE B 1 58 ? 3.76 7.887 19.859 1 98.06 58 PHE B CA 1
ATOM 1816 C C . PHE B 1 58 ? 4.598 8.641 20.891 1 98.06 58 PHE B C 1
ATOM 1818 O O . PHE B 1 58 ? 5.453 9.453 20.516 1 98.06 58 PHE B O 1
ATOM 1825 N N . ALA B 1 59 ? 4.359 8.398 22.172 1 96.56 59 ALA B N 1
ATOM 1826 C CA . ALA B 1 59 ? 5.031 9.109 23.25 1 96.56 59 ALA B CA 1
ATOM 1827 C C . ALA B 1 59 ? 6.543 8.922 23.172 1 96.56 59 ALA B C 1
ATOM 1829 O O . ALA B 1 59 ? 7.305 9.875 23.359 1 96.56 59 ALA B O 1
ATOM 1830 N N . ASP B 1 60 ? 6.992 7.762 22.828 1 97.19 60 ASP B N 1
ATOM 1831 C CA . ASP B 1 60 ? 8.414 7.465 22.734 1 97.19 60 ASP B CA 1
ATOM 1832 C C . ASP B 1 60 ? 9.023 8.094 21.469 1 97.19 60 ASP B C 1
ATOM 1834 O O . ASP B 1 60 ? 10.156 8.578 21.5 1 97.19 60 ASP B O 1
ATOM 1838 N N . ALA B 1 61 ? 8.266 8.039 20.391 1 97.62 61 ALA B N 1
ATOM 1839 C CA . ALA B 1 61 ? 8.758 8.531 19.094 1 97.62 61 ALA B CA 1
ATOM 1840 C C . ALA B 1 61 ? 8.898 10.047 19.109 1 97.62 61 ALA B C 1
ATOM 1842 O O . ALA B 1 61 ? 9.688 10.609 18.344 1 97.62 61 ALA B O 1
ATOM 1843 N N . THR B 1 62 ? 8.141 10.703 19.984 1 97.69 62 THR B N 1
ATOM 1844 C CA . THR B 1 62 ? 8.109 12.156 19.906 1 97.69 62 THR B CA 1
ATOM 1845 C C . THR B 1 62 ? 8.852 12.773 21.094 1 97.69 62 THR B C 1
ATOM 1847 O O . THR B 1 62 ? 8.992 14 21.172 1 97.69 62 THR B O 1
ATOM 1850 N N . LYS B 1 63 ? 9.266 11.867 21.953 1 95.44 63 LYS B N 1
ATOM 1851 C CA . LYS B 1 63 ? 10 12.375 23.094 1 95.44 63 LYS B CA 1
ATOM 1852 C C . LYS B 1 63 ? 11.359 12.938 22.672 1 95.44 63 LYS B C 1
ATOM 1854 O O . LYS B 1 63 ? 12.219 12.203 22.188 1 95.44 63 LYS B O 1
ATOM 1859 N N . ASP B 1 64 ? 11.641 14.227 22.797 1 92.31 64 ASP B N 1
ATOM 1860 C CA . ASP B 1 64 ? 12.891 14.938 22.578 1 92.31 64 ASP B CA 1
ATOM 1861 C C . ASP B 1 64 ? 13.406 14.711 21.156 1 92.31 64 ASP B C 1
ATOM 1863 O O . ASP B 1 64 ? 14.609 14.555 20.938 1 92.31 64 ASP B O 1
ATOM 1867 N N . GLN B 1 65 ? 12.516 14.5 20.266 1 93.81 65 GLN B N 1
ATOM 1868 C CA . GLN B 1 65 ? 12.867 14.273 18.875 1 93.81 65 GLN B CA 1
ATOM 1869 C C . GLN B 1 65 ? 12.039 15.164 17.938 1 93.81 65 GLN B C 1
ATOM 1871 O O . GLN B 1 65 ? 10.836 15.344 18.172 1 93.81 65 GLN B O 1
ATOM 1876 N N . LYS B 1 66 ? 12.703 15.742 17.047 1 97 66 LYS B N 1
ATOM 1877 C CA . LYS B 1 66 ? 12.039 16.484 15.977 1 97 66 LYS B CA 1
ATOM 1878 C C . LYS B 1 66 ? 12.203 15.797 14.633 1 97 66 LYS B C 1
ATOM 1880 O O . LYS B 1 66 ? 13.164 15.055 14.422 1 97 66 LYS B O 1
ATOM 1885 N N . TYR B 1 67 ? 11.273 15.977 13.781 1 98.81 67 TYR B N 1
ATOM 1886 C CA . TYR B 1 67 ? 11.297 15.352 12.461 1 98.81 67 TYR B CA 1
ATOM 1887 C C . TYR B 1 67 ? 11.234 16.406 11.359 1 98.81 67 TYR B C 1
ATOM 1889 O O . TYR B 1 67 ? 10.641 17.469 11.539 1 98.81 67 TYR B O 1
ATOM 1897 N N . ASP B 1 68 ? 11.836 16.062 10.258 1 98.88 68 ASP B N 1
ATOM 1898 C CA . ASP B 1 68 ? 11.727 16.938 9.086 1 98.88 68 ASP B CA 1
ATOM 1899 C C . ASP B 1 68 ? 10.305 16.938 8.539 1 98.88 68 ASP B C 1
ATOM 1901 O O . ASP B 1 68 ? 9.867 17.922 7.93 1 98.88 68 ASP B O 1
ATOM 1905 N N . ALA B 1 69 ? 9.562 15.852 8.773 1 98.94 69 ALA B N 1
ATOM 1906 C CA . ALA B 1 69 ? 8.188 15.758 8.289 1 98.94 69 ALA B CA 1
ATOM 1907 C C . ALA B 1 69 ? 7.30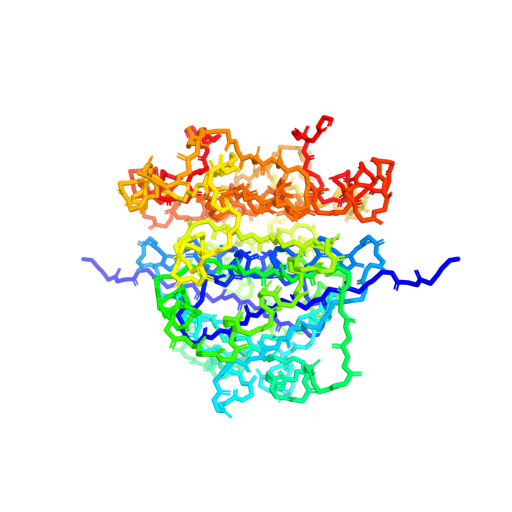9 15 9.281 1 98.94 69 ALA B C 1
ATOM 1909 O O . ALA B 1 69 ? 7.746 14.008 9.867 1 98.94 69 ALA B O 1
ATOM 1910 N N . VAL B 1 70 ? 6.105 15.461 9.469 1 99 70 VAL B N 1
ATOM 1911 C CA . VAL B 1 70 ? 5.031 14.734 10.133 1 99 70 VAL B CA 1
ATOM 1912 C C . VAL B 1 70 ? 3.961 14.344 9.117 1 99 70 VAL B C 1
ATOM 1914 O O . VAL B 1 70 ? 3.453 15.195 8.383 1 99 70 VAL B O 1
ATOM 1917 N N . ILE B 1 71 ? 3.633 13.086 9.086 1 99 71 ILE B N 1
ATOM 1918 C CA . ILE B 1 71 ? 2.764 12.57 8.039 1 99 71 ILE B CA 1
ATOM 1919 C C . ILE B 1 71 ? 1.546 11.891 8.664 1 99 71 ILE B C 1
ATOM 1921 O O . ILE B 1 71 ? 1.686 11.055 9.555 1 99 71 ILE B O 1
ATOM 1925 N N . LEU B 1 72 ? 0.363 12.25 8.172 1 99 72 LEU B N 1
ATOM 1926 C CA . LEU B 1 72 ? -0.902 11.664 8.617 1 99 72 LEU B CA 1
ATOM 1927 C C . LEU B 1 72 ? -1.6 10.945 7.465 1 99 72 LEU B C 1
ATOM 1929 O O . LEU B 1 72 ? -2.143 11.586 6.562 1 99 72 LEU B O 1
ATOM 1933 N N . PRO B 1 73 ? -1.594 9.586 7.488 1 98.94 73 PRO B N 1
ATOM 1934 C CA . PRO B 1 73 ? -2.453 8.867 6.547 1 98.94 73 PRO B CA 1
ATOM 1935 C C . PRO B 1 73 ? -3.938 8.992 6.887 1 98.94 73 PRO B C 1
ATOM 1937 O O . PRO B 1 73 ? -4.289 9.445 7.977 1 98.94 73 PRO B O 1
ATOM 1940 N N . GLY B 1 74 ? -4.766 8.609 5.93 1 98.88 74 GLY B N 1
ATOM 1941 C CA . GLY B 1 74 ? -6.199 8.742 6.121 1 98.88 74 GLY B CA 1
ATOM 1942 C C . GLY B 1 74 ? -6.816 7.555 6.84 1 98.88 74 GLY B C 1
ATOM 1943 O O . GLY B 1 74 ? -6.191 6.965 7.723 1 98.88 74 GLY B O 1
ATOM 1944 N N . GLY B 1 75 ? -8 7.207 6.445 1 98.81 75 GLY B N 1
ATOM 1945 C CA . GLY B 1 75 ? -8.883 6.336 7.203 1 98.81 75 GLY B CA 1
ATOM 1946 C C . GLY B 1 75 ? -9.75 7.082 8.195 1 98.81 75 GLY B C 1
ATOM 1947 O O . GLY B 1 75 ? -9.281 7.977 8.898 1 98.81 75 GLY B O 1
ATOM 1948 N N . LEU B 1 76 ? -11.047 6.676 8.203 1 98.5 76 LEU B N 1
ATOM 1949 C CA . LEU B 1 76 ? -11.969 7.434 9.031 1 98.5 76 LEU B CA 1
ATOM 1950 C C . LEU B 1 76 ? -11.609 7.309 10.508 1 98.5 76 LEU B C 1
ATOM 1952 O O . LEU B 1 76 ? -11.516 8.312 11.211 1 98.5 76 LEU B O 1
ATOM 1956 N N . GLY B 1 77 ? -11.383 6.082 10.953 1 98.44 77 GLY B N 1
ATOM 1957 C CA . GLY B 1 77 ? -11.016 5.863 12.344 1 98.44 77 GLY B CA 1
ATOM 1958 C C . GLY B 1 77 ? -9.711 6.535 12.734 1 98.44 77 GLY B C 1
ATOM 1959 O O . GLY B 1 77 ? -9.633 7.215 13.758 1 98.44 77 GLY B O 1
ATOM 1960 N N . GLY B 1 78 ? -8.695 6.383 11.891 1 98.44 78 GLY B N 1
ATOM 1961 C CA . GLY B 1 78 ? -7.414 7.02 12.133 1 98.44 78 GLY B CA 1
ATOM 1962 C C . GLY B 1 78 ? -7.496 8.539 12.164 1 98.44 78 GLY B C 1
ATOM 1963 O O . GLY B 1 78 ? -6.969 9.172 13.07 1 98.44 78 GLY B O 1
ATOM 1964 N N . SER B 1 79 ? -8.188 9.094 11.203 1 98.81 79 SER B N 1
ATOM 1965 C CA . SER B 1 79 ? -8.305 10.539 11.102 1 98.81 79 SER B CA 1
ATOM 1966 C C . SER B 1 79 ? -9.055 11.117 12.297 1 98.81 79 SER B C 1
ATOM 1968 O O . SER B 1 79 ? -8.711 12.195 12.789 1 98.81 79 SER B O 1
ATOM 1970 N N . LYS B 1 80 ? -10.086 10.414 12.75 1 98.81 80 LYS B N 1
ATOM 1971 C CA . LYS B 1 80 ? -10.805 10.844 13.945 1 98.81 80 LYS B CA 1
ATOM 1972 C C . LYS B 1 80 ? -9.891 10.844 15.164 1 98.81 80 LYS B C 1
ATOM 1974 O O . LYS B 1 80 ? -9.938 11.766 15.984 1 98.81 80 LYS B O 1
ATOM 1979 N N . THR B 1 81 ? -9.078 9.805 15.266 1 98.69 81 THR B N 1
ATOM 1980 C CA . THR B 1 81 ? -8.117 9.719 16.359 1 98.69 81 THR B CA 1
ATOM 1981 C C . THR B 1 81 ? -7.121 10.875 16.297 1 98.69 81 THR B C 1
ATOM 1983 O O . THR B 1 81 ? -6.84 11.516 17.312 1 98.69 81 THR B O 1
ATOM 1986 N N . PHE B 1 82 ? -6.598 11.195 15.102 1 98.88 82 PHE B N 1
ATOM 1987 C CA . PHE B 1 82 ? -5.66 12.297 14.93 1 98.88 82 PHE B CA 1
ATOM 1988 C C . PHE B 1 82 ? -6.309 13.625 15.328 1 98.88 82 PHE B C 1
ATOM 1990 O O . PHE B 1 82 ? -5.695 14.438 16.016 1 98.88 82 PHE B O 1
ATOM 1997 N N . ALA B 1 83 ? -7.551 13.82 14.922 1 98.88 83 ALA B N 1
ATOM 1998 C CA . ALA B 1 83 ? -8.258 15.086 15.109 1 98.88 83 ALA B CA 1
ATOM 1999 C C . ALA B 1 83 ? -8.586 15.312 16.578 1 98.88 83 ALA B C 1
ATOM 2001 O O . ALA B 1 83 ? -8.633 16.453 17.047 1 98.88 83 ALA B O 1
ATOM 2002 N N . SER B 1 84 ? -8.75 14.234 17.312 1 98.81 84 SER B N 1
ATOM 2003 C CA . SER B 1 84 ? -9.211 14.367 18.703 1 98.81 84 SER B CA 1
ATOM 2004 C C . SER B 1 84 ? -8.047 14.297 19.672 1 98.81 84 SER B C 1
ATOM 2006 O O . SER B 1 84 ? -8.234 14.469 20.891 1 98.81 84 SER B O 1
ATOM 2008 N N . SER B 1 85 ? -6.867 14.031 19.25 1 98.75 85 SER B N 1
ATOM 2009 C CA . SER B 1 85 ? -5.711 13.828 20.109 1 98.75 85 SER B CA 1
ATOM 2010 C C . SER B 1 85 ? -5 15.148 20.406 1 98.75 85 SER B C 1
ATOM 2012 O O . SER B 1 85 ? -4.41 15.75 19.5 1 98.75 85 SER B O 1
ATOM 2014 N N . ALA B 1 86 ? -4.957 15.508 21.641 1 98.5 86 ALA B N 1
ATOM 2015 C CA . ALA B 1 86 ? -4.262 16.734 22.031 1 98.5 86 ALA B CA 1
ATOM 2016 C C . ALA B 1 86 ? -2.766 16.625 21.75 1 98.5 86 ALA B C 1
ATOM 2018 O O . ALA B 1 86 ? -2.125 17.609 21.391 1 98.5 86 ALA B O 1
ATOM 2019 N N . GLU B 1 87 ? -2.234 15.453 21.938 1 98.25 87 GLU B N 1
ATOM 2020 C CA . GLU B 1 87 ? -0.802 15.266 21.719 1 98.25 87 GLU B CA 1
ATOM 2021 C C . GLU B 1 87 ? -0.438 15.383 20.25 1 98.25 87 GLU B C 1
ATOM 2023 O O . GLU B 1 87 ? 0.624 15.906 19.906 1 98.25 87 GLU B O 1
ATOM 2028 N N . VAL B 1 88 ? -1.323 14.898 19.359 1 98.88 88 VAL B N 1
ATOM 2029 C CA . VAL B 1 88 ? -1.105 15.078 17.922 1 98.88 88 VAL B CA 1
ATOM 2030 C C . VAL B 1 88 ? -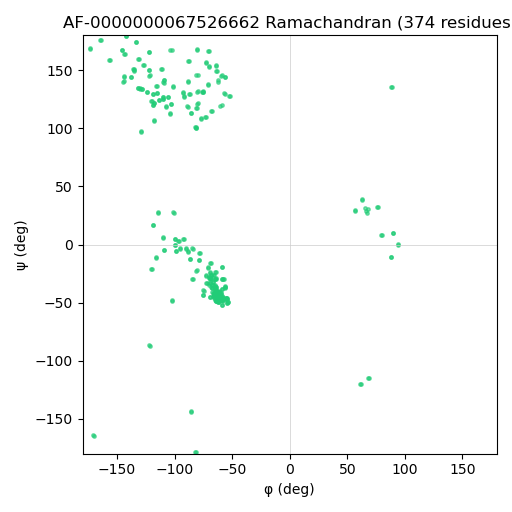1.189 16.562 17.578 1 98.88 88 VAL B C 1
ATOM 2032 O O . VAL B 1 88 ? -0.377 17.078 16.797 1 98.88 88 VAL B O 1
ATOM 2035 N N . GLY B 1 89 ? -2.188 17.234 18.141 1 98.88 89 GLY B N 1
ATOM 2036 C CA . GLY B 1 89 ? -2.287 18.672 17.938 1 98.88 89 GLY B CA 1
ATOM 2037 C C . GLY B 1 89 ? -1.02 19.422 18.312 1 98.88 89 GLY B C 1
ATOM 2038 O O . GLY B 1 89 ? -0.546 20.266 17.547 1 98.88 89 GLY B O 1
ATOM 2039 N N . LYS B 1 90 ? -0.483 19.094 19.484 1 98.62 90 LYS B N 1
ATOM 2040 C CA . LYS B 1 90 ? 0.747 19.734 19.953 1 98.62 90 LYS B CA 1
ATOM 2041 C C . LYS B 1 90 ? 1.898 19.469 18.984 1 98.62 90 LYS B C 1
ATOM 2043 O O . LYS B 1 90 ? 2.666 20.375 18.672 1 98.62 90 LYS B O 1
ATOM 2048 N N . LEU B 1 91 ? 2.051 18.25 18.531 1 98.81 91 LEU B N 1
ATOM 2049 C CA . LEU B 1 91 ? 3.098 17.891 17.594 1 98.81 91 LEU B CA 1
ATOM 2050 C C . LEU B 1 9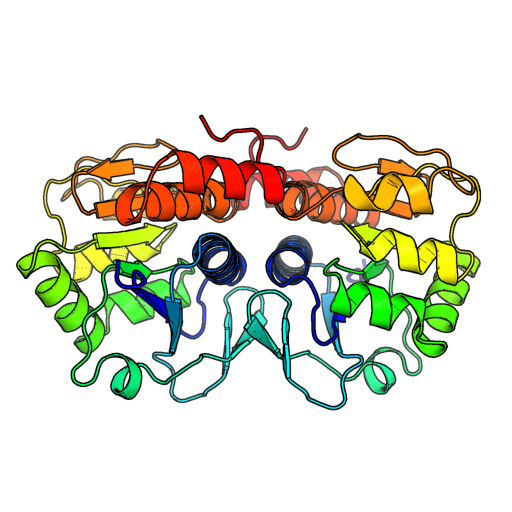1 ? 2.977 18.703 16.312 1 98.81 91 LEU B C 1
ATOM 2052 O O . LEU B 1 91 ? 3.965 19.266 15.828 1 98.81 91 LEU B O 1
ATOM 2056 N N . LEU B 1 92 ? 1.769 18.797 15.742 1 98.94 92 LEU B N 1
ATOM 2057 C CA . LEU B 1 92 ? 1.528 19.5 14.484 1 98.94 92 LEU B CA 1
ATOM 2058 C C . LEU B 1 92 ? 1.782 21 14.648 1 98.94 92 LEU B C 1
ATOM 2060 O O . LEU B 1 92 ? 2.375 21.641 13.766 1 98.94 92 LEU B O 1
ATOM 2064 N N . GLN B 1 93 ? 1.343 21.547 15.727 1 98.88 93 GLN B N 1
ATOM 2065 C CA . GLN B 1 93 ? 1.52 22.969 15.969 1 98.88 93 GLN B CA 1
ATOM 2066 C C . GLN B 1 93 ? 2.996 23.328 16.109 1 98.88 93 GLN B C 1
ATOM 2068 O O . GLN B 1 93 ? 3.449 24.359 15.594 1 98.88 93 GLN B O 1
ATOM 2073 N N . GLU B 1 94 ? 3.732 22.5 16.859 1 98.62 94 GLU B N 1
ATOM 2074 C CA . GLU B 1 94 ? 5.172 22.719 16.969 1 98.62 94 GLU B CA 1
ATOM 2075 C C . GLU B 1 94 ? 5.848 22.594 15.609 1 98.62 94 GLU B C 1
ATOM 2077 O O . GLU B 1 94 ? 6.734 23.391 15.273 1 98.62 94 GLU B O 1
ATOM 2082 N N . GLN B 1 95 ? 5.469 21.578 14.828 1 98.81 95 GLN B N 1
ATOM 2083 C CA . GLN B 1 95 ? 5.977 21.375 13.477 1 98.81 95 GLN B CA 1
ATOM 2084 C C . GLN B 1 95 ? 5.75 22.594 12.609 1 98.81 95 GLN B C 1
ATOM 2086 O O . GLN B 1 95 ? 6.656 23.047 11.891 1 98.81 95 GLN B O 1
ATOM 2091 N N . GLU B 1 96 ? 4.551 23.125 12.656 1 98.75 96 GLU B N 1
ATOM 2092 C CA . GLU B 1 96 ? 4.184 24.312 11.875 1 98.75 96 GLU B CA 1
ATOM 2093 C C . GLU B 1 96 ? 4.965 25.531 12.336 1 98.75 96 GLU B C 1
ATOM 2095 O O . GLU B 1 96 ? 5.457 26.312 11.516 1 98.75 96 GLU B O 1
ATOM 2100 N N . LYS B 1 97 ? 5.02 25.703 13.641 1 98.38 97 LYS B N 1
ATOM 2101 C CA . LYS B 1 97 ? 5.734 26.844 14.211 1 98.38 97 LYS B CA 1
ATOM 2102 C C . LYS B 1 97 ? 7.184 26.875 13.742 1 98.38 97 LYS B C 1
ATOM 2104 O O . LYS B 1 97 ? 7.75 27.953 13.531 1 98.38 97 LYS B O 1
ATOM 2109 N N . GLU B 1 98 ? 7.742 25.766 13.594 1 98.38 98 GLU B N 1
ATOM 2110 C CA . GLU B 1 98 ? 9.148 25.672 13.227 1 98.38 98 GLU B CA 1
ATOM 2111 C C . GLU B 1 98 ? 9.32 25.578 11.711 1 98.38 98 GLU B C 1
ATOM 2113 O O . GLU B 1 98 ? 10.414 25.328 11.211 1 98.38 98 GLU B O 1
ATOM 2118 N N . ASP B 1 99 ? 8.297 25.688 10.977 1 98.38 99 ASP B N 1
ATOM 2119 C CA . ASP B 1 99 ? 8.258 25.75 9.516 1 98.38 99 ASP B CA 1
ATOM 2120 C C . ASP B 1 99 ? 8.805 24.453 8.906 1 98.38 99 ASP B C 1
ATOM 2122 O O . ASP B 1 99 ? 9.578 24.5 7.945 1 98.38 99 ASP B O 1
ATOM 2126 N N . ARG B 1 100 ? 8.453 23.328 9.547 1 98.75 100 ARG B N 1
ATOM 2127 C CA . ARG B 1 100 ? 8.82 22.031 9.016 1 98.75 100 ARG B CA 1
ATOM 2128 C C . ARG B 1 100 ? 7.621 21.344 8.359 1 98.75 100 ARG B C 1
ATOM 2130 O O . ARG B 1 100 ? 6.48 21.781 8.531 1 98.75 100 ARG B O 1
ATOM 2137 N N . LEU B 1 101 ? 7.852 20.312 7.637 1 98.94 101 LEU B N 1
ATOM 2138 C CA . LEU B 1 101 ? 6.875 19.766 6.699 1 98.94 101 LEU B CA 1
ATOM 2139 C C . LEU B 1 101 ? 5.773 19.016 7.434 1 98.94 101 LEU B C 1
ATOM 2141 O O . LEU B 1 101 ? 6.055 18.234 8.344 1 98.94 101 LEU B O 1
ATOM 2145 N N . ILE B 1 102 ? 4.574 19.312 7.09 1 99 102 ILE B N 1
ATOM 2146 C CA . ILE B 1 102 ? 3.387 18.562 7.492 1 99 102 ILE B CA 1
ATOM 2147 C C . ILE B 1 102 ? 2.684 18.016 6.254 1 99 102 ILE B C 1
ATOM 2149 O O . ILE B 1 102 ? 2.463 18.734 5.281 1 99 102 ILE B O 1
ATOM 2153 N N . ALA B 1 103 ? 2.385 16.734 6.266 1 99 103 ALA B N 1
ATOM 2154 C CA . ALA B 1 103 ? 1.73 16.094 5.133 1 99 103 ALA B CA 1
ATOM 2155 C C . ALA B 1 103 ? 0.543 15.25 5.59 1 99 103 ALA B C 1
ATOM 2157 O O . ALA B 1 103 ? 0.623 14.555 6.605 1 99 103 ALA B O 1
ATOM 2158 N N . ALA B 1 104 ? -0.578 15.344 4.918 1 99 104 ALA B N 1
ATOM 2159 C CA . ALA B 1 104 ? -1.796 14.617 5.254 1 99 104 ALA B CA 1
ATOM 2160 C C . ALA B 1 104 ? -2.555 14.203 3.996 1 99 104 ALA B C 1
ATOM 2162 O O . ALA B 1 104 ? -2.605 14.953 3.02 1 99 104 ALA B O 1
ATOM 2163 N N . ILE B 1 105 ? -3.195 13.047 3.988 1 99 105 ILE B N 1
ATOM 2164 C CA . ILE B 1 105 ? -3.854 12.523 2.795 1 99 105 ILE B CA 1
ATOM 2165 C C . ILE B 1 105 ? -5.234 11.984 3.16 1 99 105 ILE B C 1
ATOM 2167 O O . ILE B 1 105 ? -5.438 11.484 4.27 1 99 105 ILE B O 1
ATOM 2171 N N . CYS B 1 106 ? -6.242 12.055 2.145 1 98.88 106 CYS B N 1
ATOM 2172 C CA . CYS B 1 106 ? -7.559 11.445 2.262 1 98.88 106 CYS B CA 1
ATOM 2173 C C . CYS B 1 106 ? -8.391 12.141 3.332 1 98.88 106 CYS B C 1
ATOM 2175 O O . CYS B 1 106 ? -8.711 13.32 3.203 1 98.88 106 CYS B O 1
ATOM 2177 N N . ALA B 1 107 ? -8.75 11.508 4.418 1 98.94 107 ALA B N 1
ATOM 2178 C CA . ALA B 1 107 ? -9.555 12.094 5.484 1 98.94 107 ALA B CA 1
ATOM 2179 C C . ALA B 1 107 ? -8.688 12.836 6.492 1 98.94 107 ALA B C 1
ATOM 2181 O O . ALA B 1 107 ? -9.18 13.641 7.277 1 98.94 107 ALA B O 1
ATOM 2182 N N . ALA B 1 108 ? -7.387 12.68 6.469 1 98.94 108 ALA B N 1
ATOM 2183 C CA . ALA B 1 108 ? -6.465 13.141 7.504 1 98.94 108 ALA B CA 1
ATOM 2184 C C . ALA B 1 108 ? -6.387 14.664 7.531 1 98.94 108 ALA B C 1
ATOM 2186 O O . ALA B 1 108 ? -6.172 15.258 8.586 1 98.94 108 ALA B O 1
ATOM 2187 N N . PRO B 1 109 ? -6.598 15.367 6.383 1 98.94 109 PRO B N 1
ATOM 2188 C CA . PRO B 1 109 ? -6.578 16.828 6.426 1 98.94 109 PRO B CA 1
ATOM 2189 C C . PRO B 1 109 ? -7.621 17.406 7.383 1 98.94 109 PRO B C 1
ATOM 2191 O O . PRO B 1 109 ? -7.496 18.547 7.816 1 98.94 109 PRO B O 1
ATOM 2194 N N . THR B 1 110 ? -8.648 16.656 7.758 1 98.94 110 THR B N 1
ATOM 2195 C CA . THR B 1 110 ? -9.609 17.125 8.75 1 98.94 110 THR B CA 1
ATOM 2196 C C . THR B 1 110 ? -8.938 17.312 10.109 1 98.94 110 THR B C 1
ATOM 2198 O O . THR B 1 110 ? -9.375 18.125 10.914 1 98.94 110 THR B O 1
ATOM 2201 N N . ALA B 1 111 ? -7.883 16.531 10.406 1 98.94 111 ALA B N 1
ATOM 2202 C CA . ALA B 1 111 ? -7.117 16.703 11.633 1 98.94 111 ALA B CA 1
ATOM 2203 C C . ALA B 1 111 ? -6.363 18.031 11.625 1 98.94 111 ALA B C 1
ATOM 2205 O O . ALA B 1 111 ? -6.172 18.656 12.68 1 98.94 111 ALA B O 1
ATOM 2206 N N . LEU B 1 112 ? -5.887 18.469 10.414 1 98.94 112 LEU B N 1
ATOM 2207 C CA . LEU B 1 112 ? -5.25 19.781 10.312 1 98.94 112 LEU B CA 1
ATOM 2208 C C . LEU B 1 112 ? -6.207 20.891 10.734 1 98.94 112 LEU B C 1
ATOM 2210 O O . LEU B 1 112 ? -5.84 21.766 11.516 1 98.94 112 LEU B O 1
ATOM 2214 N N . LYS B 1 113 ? -7.402 20.781 10.227 1 98.88 113 LYS B N 1
ATOM 2215 C CA . LYS B 1 113 ? -8.43 21.75 10.609 1 98.88 113 LYS B CA 1
ATOM 2216 C C . LYS B 1 113 ? -8.672 21.734 12.117 1 98.88 113 LYS B C 1
ATOM 2218 O O . LYS B 1 113 ? -8.711 22.781 12.758 1 98.88 113 LYS B O 1
ATOM 2223 N N . ALA B 1 114 ? -8.836 20.547 12.695 1 98.88 114 ALA B N 1
ATOM 2224 C CA . ALA B 1 114 ? -9.164 20.375 14.109 1 98.88 114 ALA B CA 1
ATOM 2225 C C . ALA B 1 114 ? -8.125 21.047 14.992 1 98.88 114 ALA B C 1
ATOM 2227 O O . ALA B 1 114 ? -8.453 21.547 16.078 1 98.88 114 ALA B O 1
ATOM 2228 N N . HIS B 1 115 ? -6.902 21.109 14.5 1 98.94 115 HIS B N 1
ATOM 2229 C CA . HIS B 1 115 ? -5.828 21.609 15.352 1 98.94 115 HIS B CA 1
ATOM 2230 C C . HIS B 1 115 ? -5.332 22.969 14.875 1 98.94 115 HIS B C 1
ATOM 2232 O O . HIS B 1 115 ? -4.312 23.469 15.352 1 98.94 115 HIS B O 1
ATOM 2238 N N . GLY B 1 116 ? -6 23.547 13.875 1 98.75 116 GLY B N 1
ATOM 2239 C CA . GLY B 1 116 ? -5.715 24.891 13.43 1 98.75 116 GLY B CA 1
ATOM 2240 C C . GLY B 1 116 ? -4.449 25 12.602 1 98.75 116 GLY B C 1
ATOM 2241 O O . GLY B 1 116 ? -3.729 26 12.672 1 98.75 116 GLY B O 1
ATOM 2242 N N . ILE B 1 117 ? -4.141 23.938 11.852 1 98.94 117 ILE B N 1
ATOM 2243 C CA . ILE B 1 117 ? -2.908 23.891 11.07 1 98.94 117 ILE B CA 1
ATOM 2244 C C . ILE B 1 117 ? -3.176 24.406 9.656 1 98.94 117 ILE B C 1
ATOM 2246 O O . ILE B 1 117 ? -4.113 23.953 8.992 1 98.94 117 ILE B O 1
ATOM 2250 N N . GLY B 1 118 ? -2.359 25.297 9.172 1 98.56 118 GLY B N 1
ATOM 2251 C CA . GLY B 1 118 ? -2.359 25.734 7.777 1 98.56 118 GLY B CA 1
ATOM 2252 C C . GLY B 1 118 ? -3.621 26.469 7.383 1 98.56 118 GLY B C 1
ATOM 2253 O O . GLY B 1 118 ? -4.074 26.375 6.238 1 98.56 118 GLY B O 1
ATOM 2254 N N . LYS B 1 119 ? -4.262 27.188 8.289 1 97.94 119 LYS B N 1
ATOM 2255 C CA . LYS B 1 119 ? -5.473 27.938 7.984 1 97.94 119 LYS B CA 1
ATOM 2256 C C . LYS B 1 119 ? -5.242 28.922 6.832 1 97.94 119 LYS B C 1
ATOM 2258 O O . LYS B 1 119 ? -4.234 29.625 6.809 1 97.94 119 LYS B O 1
ATOM 2263 N N . GLY B 1 120 ? -6.164 28.844 5.836 1 98.62 120 GLY B N 1
ATOM 2264 C CA . GLY B 1 120 ? -6.098 29.734 4.691 1 98.62 120 GLY B CA 1
ATOM 2265 C C . GLY B 1 120 ? -5.234 29.203 3.566 1 98.62 120 GLY B C 1
ATOM 2266 O O . GLY B 1 120 ? -5.273 29.719 2.445 1 98.62 120 GLY B O 1
ATOM 2267 N N . LYS B 1 121 ? -4.512 28.188 3.779 1 98.81 121 LYS B N 1
ATOM 2268 C CA . LYS B 1 121 ? -3.621 27.625 2.773 1 98.81 121 LYS B CA 1
ATOM 2269 C C . LYS B 1 121 ? -4.391 26.734 1.793 1 98.81 121 LYS B C 1
ATOM 2271 O O . LYS B 1 121 ? -5.551 26.406 2.037 1 98.81 121 LYS B O 1
ATOM 2276 N N . GLN B 1 122 ? -3.701 26.406 0.718 1 98.94 122 GLN B N 1
ATOM 2277 C CA . GLN B 1 122 ? -4.238 25.453 -0.249 1 98.94 122 GLN B CA 1
ATOM 2278 C C . GLN B 1 122 ? -4.148 24.031 0.279 1 98.94 122 GLN B C 1
ATOM 2280 O O . GLN B 1 122 ? -3.113 23.609 0.803 1 98.94 122 GLN B O 1
ATOM 2285 N N . ILE B 1 123 ? -5.262 23.281 0.179 1 98.94 123 ILE B N 1
ATOM 2286 C CA . ILE B 1 123 ? -5.262 21.891 0.608 1 98.94 123 ILE B CA 1
ATOM 2287 C C . ILE B 1 123 ? -6.141 21.062 -0.325 1 98.94 123 ILE B C 1
ATOM 2289 O O . ILE B 1 123 ? -6.855 21.625 -1.168 1 98.94 123 ILE B O 1
ATOM 2293 N N . THR B 1 124 ? -6.051 19.781 -0.326 1 98.94 124 THR B N 1
ATOM 2294 C CA . THR B 1 124 ? -6.996 18.812 -0.879 1 98.94 124 THR B CA 1
ATOM 2295 C C . THR B 1 124 ? -7.258 17.688 0.11 1 98.94 124 THR B C 1
ATOM 2297 O O . THR B 1 124 ? -6.734 17.703 1.228 1 98.94 124 THR B O 1
ATOM 2300 N N . SER B 1 125 ? -8.109 16.828 -0.145 1 98.94 125 SER B N 1
ATOM 2301 C CA . SER B 1 125 ? -8.531 15.703 0.676 1 98.94 125 SER B CA 1
ATOM 2302 C C . SER B 1 125 ? -9.32 14.68 -0.145 1 98.94 125 SER B C 1
ATOM 2304 O O . SER B 1 125 ? -9.492 14.852 -1.354 1 98.94 125 SER B O 1
ATOM 2306 N N . TYR B 1 126 ? -9.641 13.641 0.508 1 98.94 126 TYR B N 1
ATOM 2307 C CA . TYR B 1 126 ? -10.648 12.789 -0.112 1 98.94 126 TYR B CA 1
ATOM 2308 C C . TYR B 1 126 ? -11.922 13.586 -0.405 1 98.94 126 TYR B C 1
ATOM 2310 O O . TYR B 1 126 ? -12.344 14.414 0.404 1 98.94 126 TYR B O 1
ATOM 2318 N N . PRO B 1 127 ? -12.617 13.297 -1.511 1 98.81 127 PRO B N 1
ATOM 2319 C CA . PRO B 1 127 ? -13.742 14.125 -1.945 1 98.81 127 PRO B CA 1
ATOM 2320 C C . PRO B 1 127 ? -14.82 14.273 -0.87 1 98.81 127 PRO B C 1
ATOM 2322 O O . PRO B 1 127 ? -15.375 15.359 -0.692 1 98.81 127 PRO B O 1
ATOM 2325 N N . ALA B 1 128 ? -15.078 13.266 -0.125 1 98.69 128 ALA B N 1
ATOM 2326 C CA . ALA B 1 128 ? -16.172 13.266 0.853 1 98.69 128 ALA B CA 1
ATOM 2327 C C . ALA B 1 128 ? -15.859 14.219 2.012 1 98.69 128 ALA B C 1
ATOM 2329 O O . ALA B 1 128 ? -16.75 14.57 2.781 1 98.69 128 ALA B O 1
ATOM 2330 N N . MET B 1 129 ? -14.609 14.609 2.141 1 98.81 129 MET B N 1
ATOM 2331 C CA . MET B 1 129 ? -14.219 15.484 3.242 1 98.81 129 MET B CA 1
ATOM 2332 C C . MET B 1 129 ? -14.227 16.953 2.811 1 98.81 129 MET B C 1
ATOM 2334 O O . MET B 1 129 ? -14 17.844 3.627 1 98.81 129 MET B O 1
ATOM 2338 N N . LYS B 1 130 ? -14.5 17.25 1.573 1 98.81 130 LYS B N 1
ATOM 2339 C CA . LYS B 1 130 ? -14.383 18.594 1.013 1 98.81 130 LYS B CA 1
ATOM 2340 C C . LYS B 1 130 ? -15.195 19.594 1.821 1 98.81 130 LYS B C 1
ATOM 2342 O O . LYS B 1 130 ? -14.688 20.656 2.199 1 98.81 130 LYS B O 1
ATOM 2347 N N . SER B 1 131 ? -16.391 19.266 2.154 1 98.62 131 SER B N 1
ATOM 2348 C CA . SER B 1 131 ? -17.312 20.203 2.807 1 98.62 131 SER B CA 1
ATOM 2349 C C . SER B 1 131 ? -16.797 20.594 4.191 1 98.62 131 SER B C 1
ATOM 2351 O O . SER B 1 131 ? -17.109 21.672 4.688 1 98.62 131 SER B O 1
ATOM 2353 N N . GLU B 1 132 ? -15.977 19.75 4.777 1 98.44 132 GLU B N 1
ATOM 2354 C CA . GLU B 1 132 ? -15.438 20.016 6.105 1 98.44 132 GLU B CA 1
ATOM 2355 C C . GLU B 1 132 ? -14.289 21.016 6.043 1 98.44 132 GLU B C 1
ATOM 2357 O O . GLU B 1 132 ? -13.914 21.609 7.059 1 98.44 132 GLU B O 1
ATOM 2362 N N . LEU B 1 133 ? -13.781 21.266 4.832 1 98.81 133 LEU B N 1
ATOM 2363 C CA . LEU B 1 133 ? -12.492 21.953 4.77 1 98.81 133 LEU B CA 1
ATOM 2364 C C . LEU B 1 133 ? -12.609 23.266 4.02 1 98.81 133 LEU B C 1
ATOM 2366 O O . LEU B 1 133 ? -11.812 24.188 4.238 1 98.81 133 LEU B O 1
ATOM 2370 N N . ILE B 1 134 ? -13.57 23.453 3.229 1 98.38 134 ILE B N 1
ATOM 2371 C CA . ILE B 1 134 ? -13.633 24.516 2.232 1 98.38 134 ILE B CA 1
ATOM 2372 C C . ILE B 1 134 ? -13.82 25.859 2.926 1 98.38 134 ILE B C 1
ATOM 2374 O O . ILE B 1 134 ? -13.484 26.906 2.363 1 98.38 134 ILE B O 1
ATOM 2378 N N . ASP B 1 135 ? -14.297 25.906 4.18 1 97.81 135 ASP B N 1
ATOM 2379 C CA . ASP B 1 135 ? -14.555 27.172 4.855 1 97.81 135 ASP B CA 1
ATOM 2380 C C . ASP B 1 135 ? -13.266 27.766 5.422 1 97.81 135 ASP B C 1
ATOM 2382 O O . ASP B 1 135 ? -13.188 28.984 5.652 1 97.81 135 ASP B O 1
ATOM 2386 N N . GLU B 1 136 ? -12.266 26.938 5.641 1 98.31 136 GLU B N 1
ATOM 2387 C CA . GLU B 1 136 ? -11.078 27.422 6.352 1 98.31 136 GLU B CA 1
ATOM 2388 C C . GLU B 1 136 ? -9.844 27.375 5.457 1 98.31 136 GLU B C 1
ATOM 2390 O O . GLU B 1 136 ? -8.797 27.906 5.809 1 98.31 136 GLU B O 1
ATOM 2395 N N . TYR B 1 137 ? -9.961 26.734 4.371 1 98.88 137 TYR B N 1
ATOM 2396 C CA . TYR B 1 137 ? -8.836 26.531 3.463 1 98.88 137 TYR B CA 1
ATOM 2397 C C . TYR B 1 137 ? -9.219 26.891 2.033 1 98.88 137 TYR B C 1
ATOM 2399 O O . TYR B 1 137 ? -10.398 27.016 1.71 1 98.88 137 TYR B O 1
ATOM 2407 N N . LYS B 1 138 ? -8.195 27.156 1.166 1 98.88 138 LYS B N 1
ATOM 2408 C CA . LYS B 1 138 ? -8.375 27.188 -0.283 1 98.88 138 LYS B CA 1
ATOM 2409 C C . LYS B 1 138 ? -8.328 25.781 -0.866 1 98.88 138 LYS B C 1
ATOM 2411 O O . LYS B 1 138 ? -7.25 25.234 -1.128 1 98.88 138 LYS B O 1
ATOM 2416 N N . TYR B 1 139 ? -9.469 25.281 -1.136 1 98.88 139 TYR B N 1
ATOM 2417 C CA . TYR B 1 139 ? -9.594 23.875 -1.481 1 98.88 139 TYR B CA 1
ATOM 2418 C C . TYR B 1 139 ? -9.375 23.656 -2.975 1 98.88 139 TYR B C 1
ATOM 2420 O O . TYR B 1 139 ? -9.961 24.359 -3.803 1 98.88 139 TYR B O 1
ATOM 2428 N N . LEU B 1 140 ? -8.523 22.734 -3.32 1 98.94 140 LEU B N 1
ATOM 2429 C CA . LEU B 1 140 ? -8.25 22.328 -4.691 1 98.94 140 LEU B CA 1
ATOM 2430 C C . LEU B 1 140 ? -8.516 20.844 -4.883 1 98.94 140 LEU B C 1
ATOM 2432 O O . LEU B 1 140 ? -8.664 20.109 -3.904 1 98.94 140 LEU B O 1
ATOM 2436 N N . GLU B 1 141 ? -8.609 20.344 -6.082 1 98.38 141 GLU B N 1
ATOM 2437 C CA . GLU B 1 141 ? -8.922 18.938 -6.336 1 98.38 141 GLU B CA 1
ATOM 2438 C C . GLU B 1 141 ? -7.793 18.25 -7.094 1 98.38 141 GLU B C 1
ATOM 2440 O O . GLU B 1 141 ? -7.996 17.172 -7.676 1 98.38 141 GLU B O 1
ATOM 2445 N N . ASP B 1 142 ? -6.605 18.891 -7.082 1 98.62 142 ASP B N 1
ATOM 2446 C CA . ASP B 1 142 ? -5.418 18.25 -7.645 1 98.62 142 ASP B CA 1
ATOM 2447 C C . ASP B 1 142 ? -5.047 17 -6.867 1 98.62 142 ASP B C 1
ATOM 2449 O O . ASP B 1 142 ? -5.383 16.859 -5.688 1 98.62 142 ASP B O 1
ATOM 2453 N N . LYS B 1 143 ? -4.402 16.141 -7.562 1 98.12 143 LYS B N 1
ATOM 2454 C CA . LYS B 1 143 ? -3.953 14.883 -6.973 1 98.12 143 LYS B CA 1
ATOM 2455 C C . LYS B 1 143 ? -3.127 15.133 -5.711 1 98.12 143 LYS B C 1
ATOM 2457 O O . LYS B 1 143 ? -3.262 14.406 -4.723 1 98.12 143 LYS B O 1
ATOM 2462 N N . VAL B 1 144 ? -2.195 15.984 -5.828 1 98.88 144 VAL B N 1
ATOM 2463 C CA . VAL B 1 144 ? -1.373 16.453 -4.719 1 98.88 144 VAL B CA 1
ATOM 2464 C C . VAL B 1 144 ? -1.37 17.984 -4.691 1 98.88 144 VAL B C 1
ATOM 2466 O O . VAL B 1 144 ? -1.259 18.625 -5.738 1 98.88 144 VAL B O 1
ATOM 2469 N N . VAL B 1 145 ? -1.565 18.594 -3.535 1 98.94 145 VAL B N 1
ATOM 2470 C CA . VAL B 1 145 ? -1.493 20.047 -3.34 1 98.94 145 VAL B CA 1
ATOM 2471 C C . VAL B 1 145 ? -0.37 20.375 -2.359 1 98.94 145 VAL B C 1
ATOM 2473 O O . VAL B 1 145 ? -0.317 19.828 -1.257 1 98.94 145 VAL B O 1
ATOM 2476 N N . THR B 1 146 ? 0.557 21.172 -2.812 1 98.88 146 THR B N 1
ATOM 2477 C CA . THR B 1 146 ? 1.641 21.672 -1.974 1 98.88 146 THR B CA 1
ATOM 2478 C C . THR B 1 146 ? 1.521 23.188 -1.777 1 98.88 146 THR B C 1
ATOM 2480 O O . THR B 1 146 ? 1.443 23.938 -2.75 1 98.88 146 THR B O 1
ATOM 2483 N N . ASP B 1 147 ? 1.472 23.609 -0.579 1 98.88 147 ASP B N 1
ATOM 2484 C CA . ASP B 1 147 ? 1.518 25.031 -0.205 1 98.88 147 ASP B CA 1
ATOM 2485 C C . ASP B 1 147 ? 2.578 25.281 0.864 1 98.88 147 ASP B C 1
ATOM 2487 O O . ASP B 1 147 ? 2.309 25.141 2.059 1 98.88 147 ASP B O 1
ATOM 2491 N N . GLY B 1 148 ? 3.777 25.734 0.428 1 98.5 148 GLY B N 1
ATOM 2492 C CA . GLY B 1 148 ? 4.887 25.812 1.363 1 98.5 148 GLY B CA 1
ATOM 2493 C C . GLY B 1 148 ? 5.273 24.469 1.958 1 98.5 148 GLY B C 1
ATOM 2494 O O . GLY B 1 148 ? 5.605 23.531 1.229 1 98.5 148 GLY B O 1
ATOM 2495 N N . ASN B 1 149 ? 5.18 24.375 3.311 1 98.81 149 ASN B N 1
ATOM 2496 C CA . ASN B 1 149 ? 5.543 23.141 4.004 1 98.81 149 ASN B CA 1
ATOM 2497 C C . ASN B 1 149 ? 4.312 22.328 4.395 1 98.81 149 ASN B C 1
ATOM 2499 O O . ASN B 1 149 ? 4.316 21.641 5.41 1 98.81 149 ASN B O 1
ATOM 2503 N N . LEU B 1 150 ? 3.268 22.5 3.629 1 98.94 150 LEU B N 1
ATOM 2504 C CA . LEU B 1 150 ? 2.062 21.688 3.758 1 98.94 150 LEU B CA 1
ATOM 2505 C C . LEU B 1 150 ? 1.789 20.922 2.473 1 98.94 150 LEU B C 1
ATOM 2507 O O . LEU B 1 150 ? 1.661 21.516 1.399 1 98.94 150 LEU B O 1
ATOM 2511 N N . ILE B 1 151 ? 1.762 19.594 2.553 1 99 151 ILE B N 1
ATOM 2512 C CA . ILE B 1 151 ? 1.455 18.734 1.416 1 99 151 ILE B CA 1
ATOM 2513 C C . ILE B 1 151 ? 0.223 17.891 1.727 1 99 151 ILE B C 1
ATOM 2515 O O . ILE B 1 151 ? 0.166 17.219 2.762 1 99 151 ILE B O 1
ATOM 2519 N N . THR B 1 152 ? -0.808 17.953 0.92 1 99 152 THR B N 1
ATOM 2520 C CA . THR B 1 152 ? -2.004 17.141 1.091 1 99 152 THR B CA 1
ATOM 2521 C C . THR B 1 152 ? -2.332 16.391 -0.196 1 99 152 THR B C 1
ATOM 2523 O O . THR B 1 152 ? -1.904 16.781 -1.281 1 99 152 THR B O 1
ATOM 2526 N N . SER B 1 153 ? -3.006 15.305 -0.101 1 98.94 153 SER B N 1
ATOM 2527 C CA . SER B 1 153 ? -3.426 14.484 -1.234 1 98.94 153 SER B CA 1
ATOM 2528 C C . SER B 1 153 ? -4.816 13.898 -1.01 1 98.94 153 SER B C 1
ATOM 2530 O O . SER B 1 153 ? -5.441 14.148 0.024 1 98.94 153 SER B O 1
ATOM 2532 N N . ARG B 1 154 ? -5.352 13.141 -1.926 1 98.88 154 ARG B N 1
ATOM 2533 C CA . ARG B 1 154 ? -6.797 12.945 -2.016 1 98.88 154 ARG B CA 1
ATOM 2534 C C . ARG B 1 154 ? -7.203 11.594 -1.433 1 98.88 154 ARG B C 1
ATOM 2536 O O . ARG B 1 154 ? -8.227 11.492 -0.75 1 98.88 154 ARG B O 1
ATOM 2543 N N . GLY B 1 155 ? -6.492 10.477 -1.835 1 98.81 155 GLY B N 1
ATOM 2544 C CA . GLY B 1 155 ? -6.93 9.164 -1.381 1 98.81 155 GLY B CA 1
ATOM 2545 C C . GLY B 1 155 ? -5.934 8.062 -1.697 1 98.81 155 GLY B C 1
ATOM 2546 O O . GLY B 1 155 ? -4.762 8.336 -1.966 1 98.81 155 GLY B O 1
ATOM 2547 N N . PRO B 1 156 ? -6.418 6.766 -1.603 1 98.88 156 PRO B N 1
ATOM 2548 C CA . PRO B 1 156 ? -5.508 5.625 -1.692 1 98.88 156 PRO B CA 1
ATOM 2549 C C . PRO B 1 156 ? -4.676 5.633 -2.975 1 98.88 156 PRO B C 1
ATOM 2551 O O . PRO B 1 156 ? -3.449 5.52 -2.918 1 98.88 156 PRO B O 1
ATOM 2554 N N . ALA B 1 157 ? -5.277 5.883 -4.133 1 98.75 157 ALA B N 1
ATOM 2555 C CA . ALA B 1 157 ? -4.566 5.734 -5.402 1 98.75 157 ALA B CA 1
ATOM 2556 C C . ALA B 1 157 ? -3.654 6.93 -5.664 1 98.75 157 ALA B C 1
ATOM 2558 O O . ALA B 1 157 ? -2.816 6.891 -6.57 1 98.75 157 ALA B O 1
ATOM 2559 N N . THR B 1 158 ? -3.721 7.961 -4.859 1 98.81 158 THR B N 1
ATOM 2560 C CA . THR B 1 158 ? -2.854 9.117 -5.035 1 98.81 158 THR B CA 1
ATOM 2561 C C . THR B 1 158 ? -1.676 9.062 -4.066 1 98.81 158 THR B C 1
ATOM 2563 O O . THR B 1 158 ? -0.831 9.961 -4.055 1 98.81 158 THR B O 1
ATOM 2566 N N . ALA B 1 159 ? -1.564 7.965 -3.299 1 98.94 159 ALA B N 1
ATOM 2567 C CA . ALA B 1 159 ? -0.56 7.84 -2.246 1 98.94 159 ALA B CA 1
ATOM 2568 C C . ALA B 1 159 ? 0.848 7.801 -2.832 1 98.94 159 ALA B C 1
ATOM 2570 O O . ALA B 1 159 ? 1.796 8.297 -2.221 1 98.94 159 ALA B O 1
ATOM 2571 N N . PHE B 1 160 ? 1.028 7.223 -4.074 1 98.94 160 PHE B N 1
ATOM 2572 C CA . PHE B 1 160 ? 2.34 7.238 -4.711 1 98.94 160 PHE B CA 1
ATOM 2573 C C . PHE B 1 160 ? 2.791 8.664 -4.988 1 98.94 160 PHE B C 1
ATOM 2575 O O . PHE B 1 160 ? 3.906 9.055 -4.629 1 98.94 160 PHE B O 1
ATOM 2582 N N . ALA B 1 161 ? 1.92 9.438 -5.59 1 98.88 161 ALA B N 1
ATOM 2583 C CA . ALA B 1 161 ? 2.225 10.836 -5.895 1 98.88 161 ALA B CA 1
ATOM 2584 C C . ALA B 1 161 ? 2.484 11.625 -4.617 1 98.88 161 ALA B C 1
ATOM 2586 O O . ALA B 1 161 ? 3.385 12.469 -4.574 1 98.88 161 ALA B O 1
ATOM 2587 N N . PHE B 1 162 ? 1.699 11.359 -3.613 1 98.94 162 PHE B N 1
ATOM 2588 C CA . PHE B 1 162 ? 1.821 11.992 -2.305 1 98.94 162 PHE B CA 1
ATOM 2589 C C . PHE B 1 162 ? 3.199 11.734 -1.705 1 98.94 162 PHE B C 1
ATOM 2591 O O . PHE B 1 162 ? 3.895 12.672 -1.312 1 98.94 162 PHE B O 1
ATOM 2598 N N . GLY B 1 163 ? 3.604 10.438 -1.654 1 98.94 163 GLY B N 1
ATOM 2599 C CA . GLY B 1 163 ? 4.922 10.078 -1.149 1 98.94 163 GLY B CA 1
ATOM 2600 C C . GLY B 1 163 ? 6.055 10.711 -1.935 1 98.94 163 GLY B C 1
ATOM 2601 O O . GLY B 1 163 ? 7.016 11.211 -1.352 1 98.94 163 GLY B O 1
ATOM 2602 N N . LEU B 1 164 ? 5.93 10.734 -3.248 1 98.94 164 LEU B N 1
ATOM 2603 C CA . LEU B 1 164 ? 6.98 11.266 -4.109 1 98.94 164 LEU B CA 1
ATOM 2604 C C . LEU B 1 164 ? 7.086 12.781 -3.955 1 98.94 164 LEU B C 1
ATOM 2606 O O . LEU B 1 164 ? 8.18 13.344 -4.043 1 98.94 164 LEU B O 1
ATOM 2610 N N . ALA B 1 165 ? 5.945 13.484 -3.691 1 98.94 165 ALA B N 1
ATOM 2611 C CA . ALA B 1 165 ? 5.977 14.914 -3.418 1 98.94 165 ALA B CA 1
ATOM 2612 C C . ALA B 1 165 ? 6.742 15.219 -2.133 1 98.94 165 ALA B C 1
ATOM 2614 O O . ALA B 1 165 ? 7.488 16.188 -2.059 1 98.94 165 ALA B O 1
ATOM 2615 N N . ILE B 1 166 ? 6.539 14.352 -1.13 1 98.94 166 ILE B N 1
ATOM 2616 C CA . ILE B 1 166 ? 7.25 14.516 0.134 1 98.94 166 ILE B CA 1
ATOM 2617 C C . ILE B 1 166 ? 8.75 14.312 -0.087 1 98.94 166 ILE B C 1
ATOM 2619 O O . ILE B 1 166 ? 9.562 15.086 0.413 1 98.94 166 ILE B O 1
ATOM 2623 N N . VAL B 1 167 ? 9.156 13.281 -0.874 1 98.94 167 VAL B N 1
ATOM 2624 C CA . VAL B 1 167 ? 10.555 13.016 -1.191 1 98.94 167 VAL B CA 1
ATOM 2625 C C . VAL B 1 167 ? 11.164 14.234 -1.887 1 98.94 167 VAL B C 1
ATOM 2627 O O . VAL B 1 167 ? 12.258 14.68 -1.527 1 98.94 167 VAL B O 1
ATOM 2630 N N . GLU B 1 168 ? 10.414 14.734 -2.879 1 98.88 168 GLU B N 1
ATOM 2631 C CA . GLU B 1 168 ? 10.922 15.883 -3.625 1 98.88 168 GLU B CA 1
ATOM 2632 C C . GLU B 1 168 ? 11.125 17.094 -2.713 1 98.88 168 GLU B C 1
ATOM 2634 O O . GLU B 1 168 ? 12.117 17.797 -2.83 1 98.88 168 GLU B O 1
ATOM 2639 N N . LYS B 1 169 ? 10.211 17.328 -1.799 1 98.88 169 LYS B N 1
ATOM 2640 C CA . LYS B 1 169 ? 10.273 18.469 -0.882 1 98.88 169 LYS B CA 1
ATOM 2641 C C . LYS B 1 169 ? 11.445 18.328 0.084 1 98.88 169 LYS B C 1
ATOM 2643 O O . LYS B 1 169 ? 12.148 19.312 0.358 1 98.88 169 LYS B O 1
ATOM 2648 N N . LEU B 1 170 ? 11.695 17.109 0.62 1 98.88 170 LEU B N 1
ATOM 2649 C CA . LEU B 1 170 ? 12.688 16.891 1.665 1 98.88 170 LEU B CA 1
ATOM 2650 C C . LEU B 1 170 ? 14.078 16.719 1.063 1 98.88 170 LEU B C 1
ATOM 2652 O O . LEU B 1 170 ? 15.078 17.031 1.712 1 98.88 170 LEU B O 1
ATOM 2656 N N . LEU B 1 171 ? 14.109 16.188 -0.181 1 98.69 171 LEU B N 1
ATOM 2657 C CA . LEU B 1 171 ? 15.398 15.914 -0.817 1 98.69 171 LEU B CA 1
ATOM 2658 C C . LEU B 1 171 ? 15.516 16.656 -2.143 1 98.69 171 LEU B C 1
ATOM 2660 O O . LEU B 1 171 ? 15.867 17.844 -2.164 1 98.69 171 LEU B O 1
ATOM 2664 N N . ASN B 1 172 ? 15.016 16.031 -3.234 1 98.56 172 ASN B N 1
ATOM 2665 C CA . ASN B 1 172 ? 15.062 16.688 -4.539 1 98.56 172 ASN B CA 1
ATOM 2666 C C . ASN B 1 172 ? 14.305 15.883 -5.594 1 98.56 172 ASN B C 1
ATOM 2668 O O . ASN B 1 172 ? 13.93 14.734 -5.352 1 98.56 172 ASN B O 1
ATOM 2672 N N . LYS B 1 173 ? 14.109 16.516 -6.707 1 98.5 173 LYS B N 1
ATOM 2673 C CA . LYS B 1 173 ? 13.352 15.945 -7.812 1 98.5 173 LYS B CA 1
ATOM 2674 C C . LYS B 1 173 ? 14.047 14.719 -8.383 1 98.5 173 LYS B C 1
ATOM 2676 O O . LYS B 1 173 ? 13.391 13.75 -8.781 1 98.5 173 LYS B O 1
ATOM 2681 N N . GLU B 1 174 ? 15.297 14.695 -8.461 1 98.56 174 GLU B N 1
ATOM 2682 C CA . GLU B 1 174 ? 16.062 13.578 -9.016 1 98.56 174 GLU B CA 1
ATOM 2683 C C . GLU B 1 174 ? 15.836 12.305 -8.203 1 98.56 174 GLU B C 1
ATOM 2685 O O . GLU B 1 174 ? 15.609 11.234 -8.773 1 98.56 174 GLU B O 1
ATOM 2690 N N . THR B 1 175 ? 15.922 12.43 -6.859 1 98.75 175 THR B N 1
ATOM 2691 C CA . THR B 1 175 ? 15.68 11.273 -6.004 1 98.75 175 THR B CA 1
ATOM 2692 C C . THR B 1 175 ? 14.25 10.766 -6.168 1 98.75 175 THR B C 1
ATOM 2694 O O . THR B 1 175 ? 14.023 9.555 -6.277 1 98.75 175 THR B O 1
ATOM 2697 N N . ALA B 1 176 ? 13.305 11.68 -6.219 1 98.88 176 ALA B N 1
ATOM 2698 C CA . ALA B 1 176 ? 11.906 11.297 -6.414 1 98.88 176 ALA B CA 1
ATOM 2699 C C . ALA B 1 176 ? 11.719 10.562 -7.738 1 98.88 176 ALA B C 1
ATOM 2701 O O . ALA B 1 176 ? 10.992 9.57 -7.809 1 98.88 176 ALA B O 1
ATOM 2702 N N . THR B 1 177 ? 12.352 11.055 -8.789 1 98.75 177 THR B N 1
ATOM 2703 C CA . THR B 1 177 ? 12.266 10.43 -10.109 1 98.75 177 THR B CA 1
ATOM 2704 C C . THR B 1 177 ? 12.836 9.023 -10.078 1 98.75 177 THR B C 1
ATOM 2706 O O . THR B 1 177 ? 12.266 8.102 -10.672 1 98.75 177 THR B O 1
ATOM 2709 N N . THR B 1 178 ? 13.922 8.844 -9.391 1 98.75 178 THR B N 1
ATOM 2710 C CA . THR B 1 178 ? 14.555 7.531 -9.273 1 98.75 178 THR B CA 1
ATOM 2711 C C . THR B 1 178 ? 13.633 6.547 -8.562 1 98.75 178 THR B C 1
ATOM 2713 O O . THR B 1 178 ? 13.477 5.406 -9 1 98.75 178 THR B O 1
ATOM 2716 N N . VAL B 1 179 ? 13.016 7.027 -7.477 1 98.88 179 VAL B N 1
ATOM 2717 C CA . VAL B 1 179 ? 12.094 6.176 -6.738 1 98.88 179 VAL B CA 1
ATOM 2718 C C . VAL B 1 179 ? 10.875 5.855 -7.605 1 98.88 179 VAL B C 1
ATOM 2720 O O . VAL B 1 179 ? 10.398 4.719 -7.625 1 98.88 179 VAL B O 1
ATOM 2723 N N . ALA B 1 180 ? 10.344 6.875 -8.336 1 98.94 180 ALA B N 1
ATOM 2724 C CA . ALA B 1 180 ? 9.203 6.668 -9.227 1 98.94 180 ALA B CA 1
ATOM 2725 C C . ALA B 1 180 ? 9.508 5.602 -10.273 1 98.94 180 ALA B C 1
ATOM 2727 O O . ALA B 1 180 ? 8.703 4.695 -10.5 1 98.94 180 ALA B O 1
ATOM 2728 N N . LYS B 1 181 ? 10.625 5.66 -10.875 1 98.62 181 LYS B N 1
ATOM 2729 C CA . LYS B 1 181 ? 11.031 4.684 -11.891 1 98.62 181 LYS B CA 1
ATOM 2730 C C . LYS B 1 181 ? 11.164 3.291 -11.281 1 98.62 181 LYS B C 1
ATOM 2732 O O . LYS B 1 181 ? 10.695 2.309 -11.867 1 98.62 181 LYS B O 1
ATOM 2737 N N . GLY B 1 182 ? 11.75 3.227 -10.109 1 98.69 182 GLY B N 1
ATOM 2738 C CA . GLY B 1 182 ? 11.977 1.952 -9.445 1 98.69 182 GLY B CA 1
ATOM 2739 C C . GLY B 1 182 ? 10.688 1.26 -9.031 1 98.69 182 GLY B C 1
ATOM 2740 O O . GLY B 1 182 ? 10.648 0.033 -8.914 1 98.69 182 GLY B O 1
ATOM 2741 N N . THR B 1 183 ? 9.625 2.055 -8.805 1 98.88 183 THR B N 1
ATOM 2742 C CA . THR B 1 183 ? 8.344 1.493 -8.398 1 98.88 183 THR B CA 1
ATOM 2743 C C . THR B 1 183 ? 7.395 1.381 -9.594 1 98.88 183 THR B C 1
ATOM 2745 O O . THR B 1 183 ? 6.238 0.986 -9.438 1 98.88 183 THR B O 1
ATOM 2748 N N . LEU B 1 184 ? 7.883 1.813 -10.789 1 98.75 184 LEU B N 1
ATOM 2749 C CA . LEU B 1 184 ? 7.152 1.782 -12.055 1 98.75 184 LEU B CA 1
ATOM 2750 C C . LEU B 1 184 ? 5.961 2.736 -12.016 1 98.75 184 LEU B C 1
ATOM 2752 O O . LEU B 1 184 ? 4.891 2.42 -12.531 1 98.75 184 LEU B O 1
ATOM 2756 N N . TYR B 1 185 ? 6.07 3.791 -11.227 1 98.5 185 TYR B N 1
ATOM 2757 C CA . TYR B 1 185 ? 5.09 4.871 -11.242 1 98.5 185 TYR B CA 1
ATOM 2758 C C . TYR B 1 185 ? 5.367 5.844 -12.383 1 98.5 185 TYR B C 1
ATOM 2760 O O . TYR B 1 185 ? 6.051 6.852 -12.195 1 98.5 185 TYR B O 1
ATOM 2768 N N . ASP B 1 186 ? 4.656 5.754 -13.492 1 94.81 186 ASP B N 1
ATOM 2769 C CA . ASP B 1 186 ? 5.004 6.406 -14.75 1 94.81 186 ASP B CA 1
ATOM 2770 C C . ASP B 1 186 ? 4.387 7.801 -14.836 1 94.81 186 ASP B C 1
ATOM 2772 O O . ASP B 1 186 ? 4.723 8.578 -15.727 1 94.81 186 ASP B O 1
ATOM 2776 N N . ASP B 1 187 ? 3.635 8.164 -13.891 1 93.38 187 ASP B N 1
ATOM 2777 C CA . ASP B 1 187 ? 2.91 9.43 -13.969 1 93.38 187 ASP B CA 1
ATOM 2778 C C . ASP B 1 187 ? 3.664 10.539 -13.242 1 93.38 187 ASP B C 1
ATOM 2780 O O . ASP B 1 187 ? 3.213 11.688 -13.211 1 93.38 187 ASP B O 1
ATOM 2784 N N . TYR B 1 188 ? 4.812 10.195 -12.75 1 95.62 188 TYR B N 1
ATOM 2785 C CA . TYR B 1 188 ? 5.547 11.227 -12.031 1 95.62 188 TYR B CA 1
ATOM 2786 C C . TYR B 1 188 ? 6.266 12.164 -12.992 1 95.62 188 TYR B C 1
ATOM 2788 O O . TYR B 1 188 ? 7.016 11.711 -13.867 1 95.62 188 TYR B O 1
ATOM 2796 N N . LYS B 1 189 ? 5.945 13.523 -12.922 1 88.19 189 LYS B N 1
ATOM 2797 C CA . LYS B 1 189 ? 6.508 14.516 -13.828 1 88.19 189 LYS B CA 1
ATOM 2798 C C . LYS B 1 189 ? 7.469 15.445 -13.102 1 88.19 189 LYS B C 1
ATOM 2800 O O . LYS B 1 189 ? 7.273 15.75 -11.922 1 88.19 189 LYS B O 1
#